Protein AF-A0A9D8J316-F1 (afdb_monomer)

Secondary structure (DSSP, 8-state):
---------------PPPPPPPPPP--HHHHHHH-HHHHHHHHTSHHHHHHHHTT--S-SSTHHHH---HHHHHTTS-SSSS--TTSS-HHHHHHHHHTT--SGGGTT-TT-HHHHTT--HHHHB-SS---SPTTTTSS--S---STTTS-TTT--BSS-HHHHHHHH-HHHHHHTTSSS--TTTTTSS-HHHHB-TT--SGGGBS-SS-HHHHHHTT-GGG-S--SS--HHHHH-GGGT--TT-

Sequence (245 aa):
MALIHGLLIAAAVVVGQAPQQAPATAGKDVCAGCHTEVAAQFDRSAHHAVVLNDGGTQHAACEACHGPGAKHAEAGGGMDGIRSFKNLSDSEAAQACLSCHRKGHAMEWAGSAHQMSGVTCTDCHTIHQSRRPAGMLQKAEGFAVSHATAPAERGSLAKPQTELCLSCHQQVRTKLMAQSHHPVREGHMTCASCHNVHGAGIRSVKSTERVNDLCLSCHAKYQGPFVFEHAPVEENCMTCHDPHG

Foldseek 3Di:
DDDDDDDPDDPPPPPPDDPDDDAAAPDLVLVCVPPVLLSVQLCPFPLLVVLVVPPNPRCSHPCLLWNGCPVCSVVVHDPPSTRDLVPDFQVVNQVSVCVPVCDDLLVALVVAPCVVVRHHPCLFFDSSDQPDDPPPPPDDDDPPAQPQRDDQNNYRTPDRQVVSVCVPPVVLVVLLPDPDAPCCVVPPDHPSLFASNSDDDDPRGPDPPASLVSVCVPVVVLVDDDPDDDVCSVHHPVVPDDNSD

Radius of gyration: 26.07 Å; Cα contacts (8 Å, |Δi|>4): 235; chains: 1; bounding box: 65×50×91 Å

Mean predicted aligned error: 11.36 Å

Structure (mmCIF, N/CA/C/O backbone):
data_AF-A0A9D8J316-F1
#
_entry.id   AF-A0A9D8J316-F1
#
loop_
_atom_site.group_PDB
_atom_site.id
_atom_site.type_symbol
_atom_site.label_atom_id
_atom_site.label_alt_id
_atom_site.label_comp_id
_atom_site.label_asym_id
_atom_site.label_entity_id
_atom_site.label_seq_id
_atom_site.pdbx_PDB_ins_code
_atom_site.Cartn_x
_atom_site.Cartn_y
_atom_site.Cartn_z
_atom_site.occupancy
_atom_site.B_iso_or_equiv
_atom_site.auth_seq_id
_atom_site.auth_comp_id
_atom_site.auth_asym_id
_atom_site.auth_atom_id
_atom_site.pdbx_PDB_model_num
ATOM 1 N N . MET A 1 1 ? 43.270 27.288 61.745 1.00 40.78 1 MET A N 1
ATOM 2 C CA . MET A 1 1 ? 42.707 25.987 62.174 1.00 40.78 1 MET A CA 1
ATOM 3 C C . MET A 1 1 ? 41.321 25.853 61.559 1.00 40.78 1 MET A C 1
ATOM 5 O O . MET A 1 1 ? 40.605 26.841 61.507 1.00 40.78 1 MET A O 1
ATOM 9 N N . ALA A 1 2 ? 41.054 24.702 60.944 1.00 41.03 2 ALA A N 1
ATOM 10 C CA . ALA A 1 2 ? 40.117 24.503 59.838 1.00 41.03 2 ALA A CA 1
ATOM 11 C C . ALA A 1 2 ? 38.623 24.626 60.201 1.00 41.03 2 ALA A C 1
ATOM 13 O O . ALA A 1 2 ? 38.172 24.056 61.190 1.00 41.03 2 ALA A O 1
ATOM 14 N N . LEU A 1 3 ? 37.859 25.310 59.341 1.00 40.81 3 LEU A N 1
ATOM 15 C CA . LEU A 1 3 ? 36.392 25.316 59.319 1.00 40.81 3 LEU A CA 1
ATOM 16 C C . LEU A 1 3 ? 35.913 24.236 58.339 1.00 40.81 3 LEU A C 1
ATOM 18 O O . LEU A 1 3 ? 35.932 24.428 57.123 1.00 40.81 3 LEU A O 1
ATOM 22 N N . ILE A 1 4 ? 35.521 23.082 58.876 1.00 45.69 4 ILE A N 1
ATOM 23 C CA . ILE A 1 4 ? 34.973 21.957 58.113 1.00 45.69 4 ILE A CA 1
ATOM 24 C C . ILE A 1 4 ? 33.508 22.279 57.789 1.00 45.69 4 ILE A C 1
ATOM 26 O O . ILE A 1 4 ? 32.663 22.307 58.681 1.00 45.69 4 ILE A O 1
ATOM 30 N N . HIS A 1 5 ? 33.212 22.551 56.517 1.00 45.81 5 HIS A N 1
ATOM 31 C CA . HIS A 1 5 ? 31.844 22.692 56.020 1.00 45.81 5 HIS A CA 1
ATOM 32 C C . HIS A 1 5 ? 31.206 21.301 55.913 1.00 45.81 5 HIS A C 1
ATOM 34 O O . HIS A 1 5 ? 31.616 20.484 55.090 1.00 45.81 5 HIS A O 1
ATOM 40 N N . GLY A 1 6 ? 30.219 21.027 56.769 1.00 42.31 6 GLY A N 1
ATOM 41 C CA . GLY A 1 6 ? 29.423 19.803 56.732 1.00 42.31 6 GLY A CA 1
ATOM 42 C C . GLY A 1 6 ? 28.500 19.788 55.516 1.00 42.31 6 GLY A C 1
ATOM 43 O O . GLY A 1 6 ? 27.552 20.566 55.436 1.00 42.31 6 GLY A O 1
ATOM 44 N N . LEU A 1 7 ? 28.783 18.896 54.569 1.00 46.25 7 LEU A N 1
ATOM 45 C CA . LEU A 1 7 ? 27.933 18.619 53.417 1.00 46.25 7 LEU A CA 1
ATOM 46 C C . LEU A 1 7 ? 26.760 17.733 53.877 1.00 46.25 7 LEU A C 1
ATOM 48 O O . LEU A 1 7 ? 26.931 16.541 54.126 1.00 46.25 7 LEU A O 1
ATOM 52 N N . LEU A 1 8 ? 25.569 18.317 54.025 1.00 44.72 8 LEU A N 1
ATOM 53 C CA . LEU A 1 8 ? 24.328 17.569 54.243 1.00 44.72 8 LEU A CA 1
ATOM 54 C C . LEU A 1 8 ? 23.949 16.854 52.939 1.00 44.72 8 LEU A C 1
ATOM 56 O O . LEU A 1 8 ? 23.451 17.470 51.999 1.00 44.72 8 LEU A O 1
ATOM 60 N N . ILE A 1 9 ? 24.195 15.545 52.882 1.00 53.16 9 ILE A N 1
ATOM 61 C CA . ILE A 1 9 ? 23.688 14.673 51.820 1.00 53.16 9 ILE A CA 1
ATOM 62 C C . ILE A 1 9 ? 22.200 14.437 52.101 1.00 53.16 9 ILE A C 1
ATOM 64 O O . ILE A 1 9 ? 21.839 13.660 52.984 1.00 53.16 9 ILE A O 1
ATOM 68 N N . ALA A 1 10 ? 21.329 15.127 51.366 1.00 50.94 10 ALA A N 1
ATOM 69 C CA . ALA A 1 10 ? 19.905 14.820 51.348 1.00 50.94 10 ALA A CA 1
ATOM 70 C C . ALA A 1 10 ? 19.700 13.485 50.615 1.00 50.94 10 ALA A C 1
ATOM 72 O O . ALA A 1 10 ? 19.898 13.390 49.404 1.00 50.94 10 ALA A O 1
ATOM 73 N N . ALA A 1 11 ? 19.326 12.441 51.354 1.00 51.47 11 ALA A N 1
ATOM 74 C CA . ALA A 1 11 ? 18.906 11.173 50.775 1.00 51.47 11 ALA A CA 1
ATOM 75 C C . ALA A 1 11 ? 17.582 11.382 50.021 1.00 51.47 11 ALA A C 1
ATOM 77 O O . ALA A 1 11 ? 16.521 11.518 50.630 1.00 51.47 11 ALA A O 1
ATOM 78 N N . ALA A 1 12 ? 17.645 11.441 48.691 1.00 55.69 12 ALA A N 1
ATOM 79 C CA . ALA A 1 12 ? 16.459 11.428 47.849 1.00 55.69 12 ALA A CA 1
ATOM 80 C C . ALA A 1 12 ? 15.803 10.043 47.947 1.00 55.69 12 ALA A C 1
ATOM 82 O O . ALA A 1 12 ? 16.329 9.050 47.445 1.00 55.69 12 ALA A O 1
ATOM 83 N N . VAL A 1 13 ? 14.654 9.977 48.619 1.00 51.69 13 VAL A N 1
ATOM 84 C CA . VAL A 1 13 ? 13.782 8.802 48.602 1.00 51.69 13 VAL A CA 1
ATOM 85 C C . VAL A 1 13 ? 13.248 8.659 47.179 1.00 51.69 13 VAL A C 1
ATOM 87 O O . VAL A 1 13 ? 12.420 9.451 46.731 1.00 51.69 13 VAL A O 1
ATOM 90 N N . VAL A 1 14 ? 13.738 7.655 46.455 1.00 55.53 14 VAL A N 1
ATOM 91 C CA . VAL A 1 14 ? 13.139 7.221 45.192 1.00 55.53 14 VAL A CA 1
ATOM 92 C C . VAL A 1 14 ? 11.794 6.590 45.542 1.00 55.53 14 VAL A C 1
ATOM 94 O O . VAL A 1 14 ? 11.726 5.439 45.968 1.00 55.53 14 VAL A O 1
ATOM 97 N N . VAL A 1 15 ? 10.717 7.366 45.418 1.00 57.88 15 VAL A N 1
ATOM 98 C CA . VAL A 1 15 ? 9.353 6.836 45.478 1.00 57.88 15 VAL A CA 1
ATOM 99 C C . VAL A 1 15 ? 9.181 5.944 44.251 1.00 57.88 15 VAL A C 1
ATOM 101 O O . VAL A 1 15 ? 9.036 6.435 43.133 1.00 57.88 15 VAL A O 1
ATOM 104 N N . GLY A 1 16 ? 9.264 4.628 44.453 1.00 50.12 16 GLY A N 1
ATOM 105 C CA . GLY A 1 16 ? 8.963 3.649 43.416 1.00 50.12 16 GLY A CA 1
ATOM 106 C C . GLY A 1 16 ? 7.534 3.860 42.926 1.00 50.12 16 GLY A C 1
ATOM 107 O O . GLY A 1 16 ? 6.589 3.788 43.710 1.00 50.12 16 GLY A O 1
ATOM 108 N N . GLN A 1 17 ? 7.377 4.164 41.639 1.00 46.78 17 GLN A N 1
ATOM 109 C CA . GLN A 1 17 ? 6.065 4.236 41.007 1.00 46.78 17 GLN A CA 1
ATOM 110 C C . GLN A 1 17 ? 5.392 2.865 41.137 1.00 46.78 17 GLN A C 1
ATOM 112 O O . GLN A 1 17 ? 5.973 1.845 40.764 1.00 46.78 17 GLN A O 1
ATOM 117 N N . ALA A 1 18 ? 4.180 2.843 41.697 1.00 45.69 18 ALA A N 1
ATOM 118 C CA . ALA A 1 18 ? 3.367 1.637 41.754 1.00 45.69 18 ALA A CA 1
ATOM 119 C C . ALA A 1 18 ? 3.189 1.064 40.333 1.00 45.69 18 ALA A C 1
ATOM 121 O O . ALA A 1 18 ? 3.052 1.846 39.385 1.00 45.69 18 ALA A O 1
ATOM 122 N N . PRO A 1 19 ? 3.187 -0.270 40.162 1.00 43.16 19 PRO A N 1
ATOM 123 C CA . PRO A 1 19 ? 3.009 -0.882 38.853 1.00 43.16 19 PRO A CA 1
ATOM 124 C C . PRO A 1 19 ? 1.676 -0.415 38.260 1.00 43.16 19 PRO A C 1
ATOM 126 O O . PRO A 1 19 ? 0.612 -0.665 38.826 1.00 43.16 19 PRO A O 1
ATOM 129 N N . GLN A 1 20 ? 1.735 0.304 37.137 1.00 53.72 20 GLN A N 1
ATOM 130 C CA . GLN A 1 20 ? 0.539 0.699 36.401 1.00 53.72 20 GLN A CA 1
ATOM 131 C C . GLN A 1 20 ? -0.179 -0.574 35.942 1.00 53.72 20 GLN A C 1
ATOM 133 O O . GLN A 1 20 ? 0.389 -1.383 35.208 1.00 53.72 20 GLN A O 1
ATOM 138 N N . GLN A 1 21 ? -1.416 -0.768 36.405 1.00 55.59 21 GLN A N 1
ATOM 139 C CA . GLN A 1 21 ? -2.280 -1.847 35.932 1.00 55.59 21 GLN A CA 1
ATOM 140 C C . GLN A 1 21 ? -2.427 -1.737 34.413 1.00 55.59 21 GLN A C 1
ATOM 142 O O . GLN A 1 21 ? -2.656 -0.646 33.885 1.00 55.59 21 GLN A O 1
ATOM 147 N N . ALA A 1 22 ? -2.275 -2.866 33.715 1.00 61.00 22 ALA A N 1
ATOM 148 C CA . ALA A 1 22 ? -2.501 -2.916 32.279 1.00 61.00 22 ALA A CA 1
ATOM 149 C C . ALA A 1 22 ? -3.921 -2.402 31.970 1.00 61.00 22 ALA A C 1
ATOM 151 O O . ALA A 1 22 ? -4.855 -2.714 32.716 1.00 61.00 22 ALA A O 1
ATOM 152 N N . PRO A 1 23 ? -4.097 -1.588 30.917 1.00 67.12 23 PRO A N 1
ATOM 153 C CA . PRO A 1 23 ? -5.398 -1.015 30.609 1.00 67.12 23 PRO A CA 1
ATOM 154 C C . PRO A 1 23 ? -6.429 -2.117 30.317 1.00 67.12 23 PRO A C 1
ATOM 156 O O . PRO A 1 23 ? -6.125 -3.089 29.628 1.00 67.12 23 PRO A O 1
ATOM 159 N N . ALA A 1 24 ? -7.639 -1.960 30.866 1.00 80.19 24 ALA A N 1
ATOM 160 C CA . ALA A 1 24 ? -8.701 -2.962 30.795 1.00 80.19 24 ALA A CA 1
ATOM 161 C C . ALA A 1 24 ? -9.223 -3.154 29.362 1.00 80.19 24 ALA A C 1
ATOM 163 O O . ALA A 1 24 ? -9.493 -2.184 28.651 1.00 80.19 24 ALA A O 1
ATOM 164 N N . THR A 1 25 ? -9.390 -4.411 28.963 1.00 83.62 25 THR A N 1
ATOM 165 C CA . THR A 1 25 ? -9.879 -4.824 27.645 1.00 83.62 25 THR A CA 1
ATOM 166 C C . THR A 1 25 ? -11.349 -5.245 27.714 1.00 83.62 25 THR A C 1
ATOM 168 O O . THR A 1 25 ? -11.814 -5.738 28.740 1.00 83.62 25 THR A O 1
ATOM 171 N N . ALA A 1 26 ? -12.097 -5.026 26.633 1.00 85.50 26 ALA A N 1
ATOM 172 C CA . ALA A 1 26 ? -13.499 -5.423 26.500 1.00 85.50 26 ALA A CA 1
ATOM 173 C C . ALA A 1 26 ? -13.653 -6.863 25.982 1.00 85.50 26 ALA A C 1
ATOM 175 O O . ALA A 1 26 ? -14.618 -7.543 26.322 1.00 85.50 26 ALA A O 1
ATOM 176 N N . GLY A 1 27 ? -12.707 -7.341 25.166 1.00 82.88 27 GLY A N 1
ATOM 177 C CA . GLY A 1 27 ? -12.784 -8.648 24.520 1.00 82.88 27 GLY A CA 1
ATOM 178 C C . GLY A 1 27 ? -13.696 -8.680 23.286 1.00 82.88 27 GLY A C 1
ATOM 179 O O . GLY A 1 27 ? -14.607 -7.869 23.111 1.00 82.88 27 GLY A O 1
ATOM 180 N N . LYS A 1 28 ? -13.448 -9.653 22.396 1.00 82.19 28 LYS A N 1
ATOM 181 C CA . LYS A 1 28 ? -14.082 -9.704 21.064 1.00 82.19 28 LYS A CA 1
ATOM 182 C C . LYS A 1 28 ? -15.605 -9.824 21.114 1.00 82.19 28 LYS A C 1
ATOM 184 O O . LYS A 1 28 ? -16.276 -9.252 20.262 1.00 82.19 28 LYS A O 1
ATOM 189 N N . ASP A 1 29 ? -16.139 -10.585 22.069 1.00 85.00 29 ASP A N 1
ATOM 190 C CA . ASP A 1 29 ? -17.564 -10.927 22.097 1.00 85.00 29 ASP A CA 1
ATOM 191 C C . ASP A 1 29 ? -18.409 -9.705 22.476 1.00 85.00 29 ASP A C 1
ATOM 193 O O . ASP A 1 29 ? -19.490 -9.502 21.924 1.00 85.00 29 ASP A O 1
ATOM 197 N N . VAL A 1 30 ? -17.868 -8.824 23.327 1.00 88.50 30 VAL A N 1
ATOM 198 C CA . VAL A 1 30 ? -18.466 -7.517 23.632 1.00 88.50 30 VAL A CA 1
ATOM 199 C C . VAL A 1 30 ? -18.501 -6.648 22.376 1.00 88.50 30 VAL A C 1
ATOM 201 O O . VAL A 1 30 ? -19.544 -6.088 22.041 1.00 88.50 30 VAL A O 1
ATOM 204 N N . CYS A 1 31 ? -17.394 -6.585 21.628 1.00 88.06 31 CYS A N 1
ATOM 205 C CA . CYS A 1 31 ? -17.347 -5.850 20.365 1.00 88.06 31 CYS A CA 1
ATOM 206 C C . CYS A 1 31 ? -18.349 -6.414 19.344 1.00 88.06 31 CYS A C 1
ATOM 208 O O . CYS A 1 31 ? -19.073 -5.649 18.712 1.00 88.06 31 CYS A O 1
ATOM 210 N N . ALA A 1 32 ? -18.423 -7.741 19.199 1.00 88.62 32 ALA A N 1
ATOM 211 C CA . ALA A 1 32 ? -19.321 -8.417 18.265 1.00 88.62 32 ALA A CA 1
ATOM 212 C C . ALA A 1 32 ? -20.806 -8.231 18.617 1.00 88.62 32 ALA A C 1
ATOM 214 O O . ALA A 1 32 ? -21.635 -8.228 17.710 1.00 88.62 32 ALA A O 1
ATOM 215 N N . GLY A 1 33 ? -21.139 -8.016 19.895 1.00 89.81 33 GLY A N 1
ATOM 216 C CA . GLY A 1 33 ? -22.501 -7.707 20.339 1.00 89.81 33 GLY A CA 1
ATOM 217 C C . GLY A 1 33 ? -23.070 -6.415 19.739 1.00 89.81 33 GLY A C 1
ATOM 218 O O . GLY A 1 33 ? -24.267 -6.348 19.471 1.00 89.81 33 GLY A O 1
ATOM 219 N N . CYS A 1 34 ? -22.216 -5.421 19.464 1.00 91.75 34 CYS A N 1
ATOM 220 C CA . CYS A 1 34 ? -22.615 -4.144 18.853 1.00 91.75 34 CYS A CA 1
ATOM 221 C C . CYS A 1 34 ? -22.173 -4.011 17.383 1.00 91.75 34 CYS A C 1
ATOM 223 O O . CYS A 1 34 ? -22.866 -3.392 16.579 1.00 91.75 34 CYS A O 1
ATOM 225 N N . HIS A 1 35 ? -21.037 -4.605 17.006 1.00 91.25 35 HIS A N 1
ATOM 226 C CA . HIS A 1 35 ? -20.425 -4.515 15.676 1.00 91.25 35 HIS A CA 1
ATOM 227 C C . HIS A 1 35 ? -20.459 -5.859 14.934 1.00 91.25 35 HIS A C 1
ATOM 229 O O . HIS A 1 35 ? -19.432 -6.367 14.480 1.00 91.25 35 HIS A O 1
ATOM 235 N N . THR A 1 36 ? -21.653 -6.431 14.793 1.00 88.50 36 THR A N 1
ATOM 236 C CA . THR A 1 36 ? -21.877 -7.782 14.245 1.00 88.50 36 THR A CA 1
ATOM 237 C C . THR A 1 36 ? -21.296 -7.974 12.841 1.00 88.50 36 THR A C 1
ATOM 239 O O . THR A 1 36 ? -20.590 -8.949 12.584 1.00 88.50 36 THR A O 1
ATOM 242 N N . GLU A 1 37 ? -21.538 -7.031 11.928 1.00 84.50 37 GLU A N 1
ATOM 243 C CA . GLU A 1 37 ? -21.045 -7.125 10.550 1.00 84.50 37 GLU A CA 1
ATOM 244 C C . GLU A 1 37 ? -19.518 -6.993 10.470 1.00 84.50 37 GLU A C 1
ATOM 246 O O . GLU A 1 37 ? -18.855 -7.771 9.781 1.00 84.50 37 GLU A O 1
ATOM 251 N N . VAL A 1 38 ? -18.949 -6.045 11.216 1.00 85.94 38 VAL A N 1
ATOM 252 C CA . VAL A 1 38 ? -17.500 -5.808 11.259 1.00 85.94 38 VAL A CA 1
ATOM 253 C C . VAL A 1 38 ? -16.774 -7.012 11.856 1.00 85.94 38 VAL A C 1
ATOM 255 O O . VAL A 1 38 ? -15.753 -7.434 11.313 1.00 85.94 38 VAL A O 1
ATOM 258 N N . ALA A 1 39 ? -17.316 -7.598 12.927 1.00 85.00 39 ALA A N 1
ATOM 259 C CA . ALA A 1 39 ? -16.789 -8.817 13.529 1.00 85.00 39 ALA A CA 1
ATOM 260 C C . ALA A 1 39 ? -16.793 -9.971 12.515 1.00 85.00 39 ALA A C 1
ATOM 262 O O . ALA A 1 39 ? -15.754 -10.585 12.277 1.00 85.00 39 ALA A O 1
ATOM 263 N N . ALA A 1 40 ? -17.912 -10.181 11.812 1.00 80.38 40 ALA A N 1
ATOM 264 C CA . ALA A 1 40 ? -18.004 -11.219 10.790 1.00 80.38 40 ALA A CA 1
ATOM 265 C C . ALA A 1 40 ? -16.991 -11.012 9.650 1.00 80.38 40 ALA A C 1
ATOM 267 O O . ALA A 1 40 ? -16.403 -11.975 9.154 1.00 80.38 40 ALA A O 1
ATOM 268 N N . GLN A 1 41 ? -16.785 -9.772 9.199 1.00 78.88 41 GLN A N 1
ATOM 269 C CA . GLN A 1 41 ? -15.783 -9.450 8.179 1.00 78.88 41 GLN A CA 1
ATOM 270 C C . GLN A 1 41 ? -14.357 -9.702 8.680 1.00 78.88 41 GLN A C 1
ATOM 272 O O . GLN A 1 41 ? -13.557 -10.298 7.955 1.00 78.88 41 GLN A O 1
ATOM 277 N N . PHE A 1 42 ? -14.049 -9.288 9.911 1.00 79.94 42 PHE A N 1
ATOM 278 C CA . PHE A 1 42 ? -12.738 -9.487 10.520 1.00 79.94 42 PHE A CA 1
ATOM 279 C C . PHE A 1 42 ? -12.403 -10.969 10.678 1.00 79.94 42 PHE A C 1
ATOM 281 O O . PHE A 1 42 ? -11.286 -11.356 10.343 1.00 79.94 42 PHE A O 1
ATOM 288 N N . ASP A 1 43 ? -13.366 -11.804 11.072 1.00 78.12 43 ASP A N 1
ATOM 289 C CA . ASP A 1 43 ? -13.185 -13.254 11.227 1.00 78.12 43 ASP A CA 1
ATOM 290 C C . ASP A 1 43 ? -12.742 -13.958 9.931 1.00 78.12 43 ASP A C 1
ATOM 292 O O . ASP A 1 43 ? -12.146 -15.033 9.958 1.00 78.12 43 ASP A O 1
ATOM 296 N N . ARG A 1 44 ? -12.974 -13.337 8.767 1.00 75.00 44 ARG A N 1
ATOM 297 C CA . ARG A 1 44 ? -12.520 -13.838 7.456 1.00 75.00 44 ARG A CA 1
ATOM 298 C C . ARG A 1 44 ? -11.163 -13.283 7.020 1.00 75.00 44 ARG A C 1
ATOM 300 O O . ARG A 1 44 ? -10.699 -13.602 5.924 1.00 75.00 44 ARG A O 1
ATOM 307 N N . SER A 1 45 ? -10.546 -12.422 7.822 1.00 74.56 45 SER A N 1
ATOM 308 C CA . SER A 1 45 ? -9.323 -11.714 7.460 1.00 74.56 45 SER A CA 1
ATOM 309 C C . SER A 1 45 ? -8.058 -12.505 7.802 1.00 74.56 45 SER A C 1
ATOM 311 O O . SER A 1 45 ? -8.006 -13.301 8.739 1.00 74.56 45 SER A O 1
ATOM 313 N N . ALA A 1 46 ? -6.987 -12.205 7.068 1.00 74.31 46 ALA A N 1
ATOM 314 C CA . ALA A 1 46 ? -5.630 -12.640 7.389 1.00 74.31 46 ALA A CA 1
ATOM 315 C C . ALA A 1 46 ? -5.213 -12.264 8.826 1.00 74.31 46 ALA A C 1
ATOM 317 O O . ALA A 1 46 ? -4.525 -13.036 9.488 1.00 74.31 46 ALA A O 1
ATOM 318 N N . HIS A 1 47 ? -5.663 -11.104 9.317 1.00 79.38 47 HIS A N 1
ATOM 319 C CA . HIS A 1 47 ? -5.347 -10.630 10.662 1.00 79.38 47 HIS A CA 1
ATOM 320 C C . HIS A 1 47 ? -6.008 -11.496 11.736 1.00 79.38 47 HIS A C 1
ATOM 322 O O . HIS A 1 47 ? -5.335 -11.856 12.692 1.00 79.38 47 HIS A O 1
ATOM 328 N N . HIS A 1 48 ? -7.262 -11.923 11.553 1.00 76.31 48 HIS A N 1
ATOM 329 C CA . HIS A 1 48 ? -7.910 -12.859 12.480 1.00 76.31 48 HIS A CA 1
ATOM 330 C C . HIS A 1 48 ? -7.125 -14.172 12.604 1.00 76.31 48 HIS A C 1
ATOM 332 O O . HIS A 1 48 ? -6.837 -14.624 13.709 1.00 76.31 48 HIS A O 1
ATOM 338 N N . ALA A 1 49 ? -6.699 -14.747 11.477 1.00 71.00 49 ALA A N 1
ATOM 339 C CA . ALA A 1 49 ? -5.930 -15.988 11.480 1.00 71.00 49 ALA A CA 1
ATOM 340 C C . ALA A 1 49 ? -4.548 -15.851 12.150 1.00 71.00 49 ALA A C 1
ATOM 342 O O . ALA A 1 49 ? -4.112 -16.774 12.831 1.00 71.00 49 ALA A O 1
ATOM 343 N N . VAL A 1 50 ? -3.849 -14.721 11.989 1.00 66.88 50 VAL A N 1
ATOM 344 C CA . VAL A 1 50 ? -2.555 -14.485 12.664 1.00 66.88 50 VAL A CA 1
ATOM 345 C C . VAL A 1 50 ? -2.750 -14.285 14.165 1.00 66.88 50 VAL A C 1
ATOM 347 O O . VAL A 1 50 ? -2.038 -14.880 14.968 1.00 66.88 50 VAL A O 1
ATOM 350 N N . VAL A 1 51 ? -3.758 -13.504 14.544 1.00 64.31 51 VAL A N 1
ATOM 351 C CA . VAL A 1 51 ? -4.053 -13.162 15.937 1.00 64.31 51 VAL A CA 1
ATOM 352 C C . VAL A 1 51 ? -4.477 -14.390 16.764 1.00 64.31 51 VAL A C 1
ATOM 354 O O . VAL A 1 51 ? -4.168 -14.465 17.952 1.00 64.31 51 VAL A O 1
ATOM 357 N N . LEU A 1 52 ? -5.109 -15.395 16.146 1.00 60.59 52 LEU A N 1
ATOM 358 C CA . LEU A 1 52 ? -5.427 -16.668 16.808 1.00 60.59 52 LEU A CA 1
ATOM 359 C C . LEU A 1 52 ? -4.226 -17.620 16.954 1.00 60.59 52 LEU A C 1
ATOM 361 O O . LEU A 1 52 ? -4.229 -18.458 17.853 1.00 60.59 52 LEU A O 1
ATOM 365 N N . ASN A 1 53 ? -3.204 -17.500 16.100 1.00 57.16 53 ASN A N 1
ATOM 366 C CA . ASN A 1 53 ? -2.045 -18.401 16.095 1.00 57.16 53 ASN A CA 1
ATOM 367 C C . ASN A 1 53 ? -0.903 -17.962 17.036 1.00 57.16 53 ASN A C 1
ATOM 369 O O . ASN A 1 53 ? -0.023 -18.770 17.314 1.00 57.16 53 ASN A O 1
ATOM 373 N N . ASP A 1 54 ? -0.924 -16.733 17.566 1.00 55.66 54 ASP A N 1
ATOM 374 C CA . ASP A 1 54 ? 0.107 -16.199 18.483 1.00 55.66 54 ASP A CA 1
ATOM 375 C C . ASP A 1 54 ? -0.232 -16.395 19.981 1.00 55.66 54 ASP A C 1
ATOM 377 O O . ASP A 1 54 ? 0.188 -15.641 20.855 1.00 55.66 54 ASP A O 1
ATOM 381 N N . GLY A 1 55 ? -1.052 -17.399 20.313 1.00 53.62 55 GLY A N 1
ATOM 382 C CA . GLY A 1 55 ? -1.336 -17.760 21.710 1.00 53.62 55 GLY A CA 1
ATOM 383 C C . GLY A 1 55 ? -2.317 -16.843 22.455 1.00 53.62 55 GLY A C 1
ATOM 384 O O . GLY A 1 55 ? -2.428 -16.938 23.674 1.00 53.62 55 GLY A O 1
ATOM 385 N N . GLY A 1 56 ? -3.062 -15.983 21.754 1.00 52.38 56 GLY A N 1
ATOM 386 C CA . GLY A 1 56 ? -4.322 -15.432 22.263 1.00 52.38 56 GLY A CA 1
ATOM 387 C C . GLY A 1 56 ? -4.244 -14.531 23.508 1.00 52.38 56 GLY A C 1
ATOM 388 O O . GLY A 1 56 ? -5.237 -14.402 24.222 1.00 52.38 56 GLY A O 1
ATOM 389 N N . THR A 1 57 ? -3.108 -13.898 23.813 1.00 46.56 57 THR A N 1
ATOM 390 C CA . THR A 1 57 ? -2.986 -13.082 25.037 1.00 46.56 57 THR A CA 1
ATOM 391 C C . THR A 1 57 ? -3.554 -11.675 24.851 1.00 46.56 57 THR A C 1
ATOM 393 O O . THR A 1 57 ? -2.930 -10.878 24.167 1.00 46.56 57 THR A O 1
ATOM 396 N N . GLN A 1 58 ? -4.706 -11.372 25.481 1.00 44.62 58 GLN A N 1
ATOM 397 C CA . GLN A 1 58 ? -5.379 -10.065 25.753 1.00 44.62 58 GLN A CA 1
ATOM 398 C C . GLN A 1 58 ? -5.462 -8.966 24.654 1.00 44.62 58 GLN A C 1
ATOM 400 O O . GLN A 1 58 ? -6.241 -8.032 24.78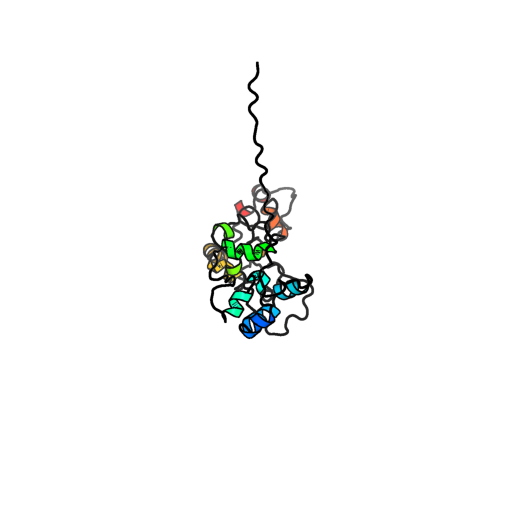1 1.00 44.62 58 GLN A O 1
ATOM 405 N N . HIS A 1 59 ? -4.735 -9.098 23.553 1.00 50.94 59 HIS A N 1
ATOM 406 C CA . HIS A 1 59 ? -4.722 -8.322 22.318 1.00 50.94 59 HIS A CA 1
ATOM 407 C C . HIS A 1 59 ? -5.280 -9.180 21.170 1.00 50.94 59 HIS A C 1
ATOM 409 O O . HIS A 1 59 ? -5.154 -8.840 20.002 1.00 50.94 59 HIS A O 1
ATOM 415 N N . ALA A 1 60 ? -5.888 -10.326 21.485 1.00 56.75 60 ALA A N 1
ATOM 416 C CA . ALA A 1 60 ? -6.216 -11.382 20.534 1.00 56.75 60 ALA A CA 1
ATOM 417 C C . ALA A 1 60 ? -7.467 -11.108 19.667 1.00 56.75 60 ALA A C 1
ATOM 419 O O . ALA A 1 60 ? -8.123 -12.035 19.193 1.00 56.75 60 ALA A O 1
ATOM 420 N N . ALA A 1 61 ? -7.830 -9.840 19.463 1.00 77.25 61 ALA A N 1
ATOM 421 C CA . ALA A 1 61 ? -9.051 -9.444 18.768 1.00 77.25 61 ALA A CA 1
ATOM 422 C C . ALA A 1 61 ? -8.969 -7.999 18.239 1.00 77.25 61 ALA A C 1
ATOM 424 O O . ALA A 1 61 ? -7.887 -7.474 17.982 1.00 77.25 61 ALA A O 1
ATOM 425 N N . CYS A 1 62 ? -10.123 -7.342 18.098 1.00 84.75 62 CYS A N 1
ATOM 426 C CA . CYS A 1 62 ? -10.287 -5.954 17.661 1.00 84.75 62 CYS A CA 1
ATOM 427 C C . CYS A 1 62 ? -9.313 -4.981 18.359 1.00 84.75 62 CYS A C 1
ATOM 429 O O . CYS A 1 62 ? -8.792 -4.057 17.738 1.00 84.75 62 CYS A O 1
ATOM 431 N N . GLU A 1 63 ? -9.017 -5.218 19.636 1.00 87.00 63 GLU A N 1
ATOM 432 C CA . GLU A 1 63 ? -8.227 -4.337 20.502 1.00 87.00 63 GLU A CA 1
ATOM 433 C C . GLU A 1 63 ? -6.720 -4.316 20.183 1.00 87.00 63 GLU A C 1
ATOM 435 O O . GLU A 1 63 ? -6.035 -3.381 20.593 1.00 87.00 63 GLU A O 1
ATOM 440 N N . ALA A 1 64 ? -6.196 -5.251 19.376 1.00 82.69 64 ALA A N 1
ATOM 441 C CA . ALA A 1 64 ? -4.832 -5.135 18.835 1.00 82.69 64 ALA A CA 1
ATOM 442 C C . ALA A 1 64 ? -4.668 -3.863 17.992 1.00 82.69 64 ALA A C 1
ATOM 444 O O . ALA A 1 64 ? -3.682 -3.132 18.102 1.00 82.69 64 ALA A O 1
ATOM 445 N N . CYS A 1 65 ? -5.664 -3.587 17.151 1.00 86.44 65 CYS A N 1
ATOM 446 C CA . CYS A 1 65 ? -5.660 -2.425 16.276 1.00 86.44 65 CYS A CA 1
ATOM 447 C C . CYS A 1 65 ? -6.385 -1.248 16.917 1.00 86.44 65 CYS A C 1
ATOM 449 O O . CYS A 1 65 ? -5.943 -0.121 16.736 1.00 86.44 65 CYS A O 1
ATOM 451 N N . HIS A 1 66 ? -7.448 -1.493 17.682 1.00 89.69 66 HIS A N 1
ATOM 452 C CA . HIS A 1 66 ? -8.296 -0.449 18.254 1.00 89.69 66 HIS A CA 1
ATOM 453 C C . HIS A 1 66 ? -7.900 -0.017 19.678 1.00 89.69 66 HIS A C 1
ATOM 455 O O . HIS A 1 66 ? -8.441 0.956 20.197 1.00 89.69 66 HIS A O 1
ATOM 461 N N . GLY A 1 67 ? -6.919 -0.672 20.301 1.00 88.19 67 GLY A N 1
ATOM 462 C CA . GLY A 1 67 ? -6.564 -0.425 21.697 1.00 88.19 67 GLY A CA 1
ATOM 463 C C . GLY A 1 67 ? -7.620 -0.948 22.686 1.00 88.19 67 GLY A C 1
ATOM 464 O O . GLY A 1 67 ? -8.625 -1.520 22.266 1.00 88.19 67 GLY A O 1
ATOM 465 N N . PRO A 1 68 ? -7.387 -0.770 23.997 1.00 88.62 68 PRO A N 1
ATOM 466 C CA . PRO A 1 68 ? -8.274 -1.248 25.059 1.00 88.62 68 PRO A CA 1
ATOM 467 C C . PRO A 1 68 ? -9.635 -0.545 24.995 1.00 88.62 68 PRO A C 1
ATOM 469 O O . PRO A 1 68 ? -9.728 0.662 25.215 1.00 88.62 68 PRO A O 1
ATOM 472 N N . GLY A 1 69 ? -10.685 -1.304 24.692 1.00 89.94 69 GLY A N 1
ATOM 473 C CA . GLY A 1 69 ? -12.031 -0.807 24.419 1.00 89.94 69 GLY A CA 1
ATOM 474 C C . GLY A 1 69 ? -12.986 -0.839 25.612 1.00 89.94 69 GLY A C 1
ATOM 475 O O . GLY A 1 69 ? -14.157 -0.519 25.426 1.00 89.94 69 GLY A O 1
ATOM 476 N N . ALA A 1 70 ? -12.540 -1.208 26.822 1.00 89.94 70 ALA A N 1
ATOM 477 C CA . ALA A 1 70 ? -13.428 -1.338 27.988 1.00 89.94 70 ALA A CA 1
ATOM 478 C C . ALA A 1 70 ? -14.222 -0.053 28.265 1.00 89.94 70 ALA A C 1
ATOM 480 O O . ALA A 1 70 ? -15.441 -0.096 28.373 1.00 89.94 70 ALA A O 1
ATOM 481 N N . LYS A 1 71 ? -13.558 1.110 28.256 1.00 90.44 71 LYS A N 1
ATOM 482 C CA . LYS A 1 71 ? -14.223 2.408 28.467 1.00 90.44 71 LYS A CA 1
ATOM 483 C C . LYS A 1 71 ? -15.238 2.741 27.376 1.00 90.44 71 LYS A C 1
ATOM 485 O O . LYS A 1 71 ? -16.291 3.296 27.667 1.00 90.44 71 LYS A O 1
ATOM 490 N N . HIS A 1 72 ? -14.920 2.408 26.127 1.00 92.44 72 HIS A N 1
ATOM 491 C CA . HIS A 1 72 ? -15.839 2.577 25.006 1.00 92.44 72 HIS A CA 1
ATOM 492 C C . HIS A 1 72 ? -17.078 1.681 25.159 1.00 92.44 72 HIS A C 1
ATOM 494 O O . HIS A 1 72 ? -18.202 2.139 24.960 1.00 92.44 72 HIS A O 1
ATOM 500 N N . ALA A 1 73 ? -16.884 0.423 25.564 1.00 90.44 73 ALA A N 1
ATOM 501 C CA . ALA A 1 73 ? -17.974 -0.515 25.809 1.00 90.44 73 ALA A CA 1
ATOM 502 C C . ALA A 1 73 ? -18.849 -0.094 27.006 1.00 90.44 73 ALA A C 1
ATOM 504 O O . ALA A 1 73 ? -20.072 -0.095 26.895 1.00 90.44 73 ALA A O 1
ATOM 505 N N . GLU A 1 74 ? -18.240 0.325 28.120 1.00 90.88 74 GLU A N 1
ATOM 506 C CA . GLU A 1 74 ? -18.928 0.815 29.326 1.00 90.88 74 GLU A CA 1
ATOM 507 C C . GLU A 1 74 ? -19.751 2.082 29.060 1.00 90.88 74 GLU A C 1
ATOM 509 O O . GLU A 1 74 ? -20.839 2.242 29.611 1.00 90.88 74 GLU A O 1
ATOM 514 N N . ALA A 1 75 ? -19.262 2.964 28.185 1.00 91.56 75 ALA A N 1
ATOM 515 C CA . ALA A 1 75 ? -19.979 4.165 27.764 1.00 91.56 75 ALA A CA 1
ATOM 516 C C . ALA A 1 75 ? -21.162 3.877 26.817 1.00 91.56 75 ALA A C 1
ATOM 518 O O . ALA A 1 75 ? -21.897 4.798 26.463 1.00 91.56 75 ALA A O 1
ATOM 519 N N . GLY A 1 76 ? -21.359 2.622 26.394 1.00 88.69 76 GLY A N 1
ATOM 520 C CA . GLY A 1 76 ? -22.391 2.246 25.426 1.00 88.69 76 GLY A CA 1
ATOM 521 C C . GLY A 1 76 ? -22.060 2.647 23.984 1.00 88.69 76 GLY A C 1
ATOM 522 O O . GLY A 1 76 ? -22.961 2.731 23.150 1.00 88.69 76 GLY A O 1
ATOM 523 N N . GLY A 1 77 ? -20.783 2.895 23.678 1.00 84.81 77 GLY A N 1
ATOM 524 C CA . GLY A 1 77 ? -20.300 3.299 22.359 1.00 84.81 77 GLY A CA 1
ATOM 525 C C . GLY A 1 77 ? -19.805 4.748 22.298 1.00 84.81 77 GLY A C 1
ATOM 526 O O . GLY A 1 77 ? -19.428 5.347 23.301 1.00 84.81 77 GLY A O 1
ATOM 527 N N . GLY A 1 78 ? -19.777 5.313 21.087 1.00 84.06 78 GLY A N 1
ATOM 528 C CA . GLY A 1 78 ? -19.234 6.651 20.812 1.00 84.06 78 GLY A CA 1
ATOM 529 C C . GLY A 1 78 ? -17.836 6.627 20.184 1.00 84.06 78 GLY A C 1
ATOM 530 O O . GLY A 1 78 ? -17.289 5.566 19.892 1.00 84.06 78 GLY A O 1
ATOM 531 N N . MET A 1 79 ? -17.274 7.810 19.917 1.00 76.94 79 MET A N 1
ATOM 532 C CA . MET A 1 79 ? -15.952 7.945 19.278 1.00 76.94 79 MET A CA 1
ATOM 533 C C . MET A 1 79 ? -14.787 7.945 20.276 1.00 76.94 79 MET A C 1
ATOM 535 O O . MET A 1 79 ? -13.637 7.814 19.860 1.00 76.94 79 MET A O 1
ATOM 539 N N . ASP A 1 80 ? -15.087 8.085 21.566 1.00 82.56 80 ASP A N 1
ATOM 540 C CA . ASP A 1 80 ? -14.102 8.194 22.636 1.00 82.56 80 ASP A CA 1
ATOM 541 C C . ASP A 1 80 ? -13.813 6.836 23.284 1.00 82.56 80 ASP A C 1
ATOM 543 O O . ASP A 1 80 ? -14.600 5.891 23.205 1.00 82.56 80 ASP A O 1
ATOM 547 N N . GLY A 1 81 ? -12.659 6.733 23.947 1.00 85.69 81 GLY A N 1
ATOM 548 C CA . GLY A 1 81 ? -12.278 5.529 24.692 1.00 85.69 81 GLY A CA 1
ATOM 549 C C . GLY A 1 81 ? -11.861 4.337 23.826 1.00 85.69 81 GLY A C 1
ATOM 550 O O . GLY A 1 81 ? -11.676 3.252 24.368 1.00 85.69 81 GLY A O 1
ATOM 551 N N . ILE A 1 82 ? -11.699 4.530 22.511 1.00 88.88 82 ILE A N 1
ATOM 552 C CA . ILE A 1 82 ? -11.197 3.530 21.564 1.00 88.88 82 ILE A CA 1
ATOM 553 C C . ILE A 1 82 ? -10.431 4.207 20.420 1.00 88.88 82 ILE A C 1
ATOM 555 O O . ILE A 1 82 ? -10.721 5.341 20.038 1.00 88.88 82 ILE A O 1
ATOM 559 N N . ARG A 1 83 ? -9.438 3.527 19.840 1.00 90.38 83 ARG A N 1
ATOM 560 C CA . ARG A 1 83 ? -8.715 4.030 18.668 1.00 90.38 83 ARG A CA 1
ATOM 561 C C . ARG A 1 83 ? -9.600 3.901 17.430 1.00 90.38 83 ARG A C 1
ATOM 563 O O . ARG A 1 83 ? -9.836 2.803 16.929 1.00 90.38 83 ARG A O 1
ATOM 570 N N . SER A 1 84 ? -10.042 5.035 16.901 1.00 89.06 84 SER A N 1
ATOM 571 C CA . SER A 1 84 ? -10.739 5.123 15.618 1.00 89.06 84 SER A CA 1
ATOM 572 C C . SER A 1 84 ? -9.780 5.601 14.534 1.00 89.06 84 SER A C 1
ATOM 574 O O . SER A 1 84 ? -9.325 6.739 14.579 1.00 89.06 84 SER A O 1
ATOM 576 N N . PHE A 1 85 ? -9.521 4.771 13.520 1.00 87.62 85 PHE A N 1
ATOM 577 C CA . PHE A 1 85 ? -8.657 5.133 12.384 1.00 87.62 85 PHE A CA 1
ATOM 578 C C . PHE A 1 85 ? -9.176 6.330 11.576 1.00 87.62 85 PHE A C 1
ATOM 580 O O . PHE A 1 85 ? -8.405 6.956 10.864 1.00 87.62 85 PHE A O 1
ATOM 587 N N . LYS A 1 86 ? -10.460 6.686 11.717 1.00 84.31 86 LYS A N 1
ATOM 588 C CA . LYS A 1 86 ? -11.036 7.890 11.105 1.00 84.31 86 LYS A CA 1
ATOM 589 C C . LYS A 1 86 ? -10.572 9.188 11.780 1.00 84.31 86 LYS A C 1
ATOM 591 O O . LYS A 1 86 ? -10.586 10.234 11.144 1.00 84.31 86 LYS A O 1
ATOM 596 N N . ASN A 1 87 ? -10.203 9.121 13.059 1.00 84.50 87 ASN A N 1
ATOM 597 C CA . ASN A 1 87 ? -9.870 10.287 13.883 1.00 84.50 87 ASN A CA 1
ATOM 598 C C . ASN A 1 87 ? -8.368 10.373 14.197 1.00 84.50 87 ASN A C 1
ATOM 600 O O . ASN A 1 87 ? -7.962 11.199 15.008 1.00 84.50 87 ASN A O 1
ATOM 604 N N . LEU A 1 88 ? -7.560 9.500 13.595 1.00 87.06 88 LEU A N 1
ATOM 605 C CA . LEU A 1 88 ? -6.110 9.515 13.734 1.00 87.06 88 LEU A CA 1
ATOM 606 C C . LEU A 1 88 ? -5.469 10.319 12.610 1.00 87.06 88 LEU A C 1
ATOM 608 O O . LEU A 1 88 ? -5.980 10.343 11.493 1.00 87.06 88 LEU A O 1
ATOM 612 N N . SER A 1 89 ? -4.309 10.910 12.890 1.00 90.25 89 SER A N 1
ATOM 613 C CA . SER A 1 89 ? -3.422 11.345 11.813 1.00 90.25 89 SER A CA 1
ATOM 614 C C . SER A 1 89 ? -2.883 10.141 11.034 1.00 90.25 89 SER A C 1
ATOM 616 O O . SER A 1 89 ? -2.777 9.030 11.564 1.00 90.25 89 SER A O 1
ATOM 618 N N . ASP A 1 90 ? -2.453 10.369 9.793 1.00 89.62 90 ASP A N 1
ATOM 619 C CA . ASP A 1 90 ? -1.920 9.321 8.912 1.00 89.62 90 ASP A CA 1
ATOM 620 C C . ASP A 1 90 ? -0.759 8.552 9.554 1.00 89.62 90 ASP A C 1
ATOM 622 O O . ASP A 1 90 ? -0.656 7.327 9.425 1.00 89.62 90 ASP A O 1
ATOM 626 N N . SER A 1 91 ? 0.088 9.267 10.302 1.00 86.19 91 SER A N 1
ATOM 627 C CA . SER A 1 91 ? 1.234 8.696 11.010 1.00 86.19 91 SER A CA 1
ATOM 628 C C . SER A 1 91 ? 0.828 7.830 12.205 1.00 86.19 91 SER A C 1
ATOM 630 O O . SER A 1 91 ? 1.390 6.751 12.399 1.00 86.19 91 SER A O 1
ATOM 632 N N . GLU A 1 92 ? -0.180 8.247 12.974 1.00 88.81 92 GLU A N 1
ATOM 633 C CA . GLU A 1 92 ? -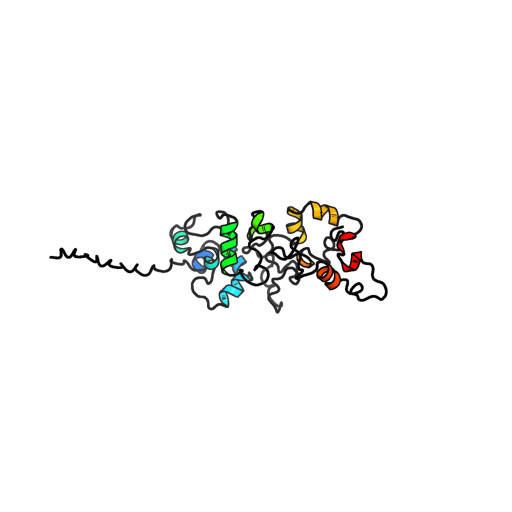0.715 7.463 14.090 1.00 88.81 92 GLU A CA 1
ATOM 634 C C . GLU A 1 92 ? -1.437 6.210 13.585 1.00 88.81 92 GLU A C 1
ATOM 636 O O . GLU A 1 92 ? -1.251 5.121 14.135 1.00 88.81 92 GLU A O 1
ATOM 641 N N . ALA A 1 93 ? -2.208 6.342 12.500 1.00 89.50 93 ALA A N 1
ATOM 642 C CA . ALA A 1 93 ? -2.863 5.225 11.829 1.00 89.50 93 ALA A CA 1
ATOM 643 C C . ALA A 1 93 ? -1.834 4.210 11.303 1.00 89.50 93 ALA A C 1
ATOM 645 O O . ALA A 1 93 ? -1.955 3.011 11.562 1.00 89.50 93 ALA A O 1
ATOM 646 N N . ALA A 1 94 ? -0.770 4.679 10.642 1.00 89.19 94 ALA A N 1
ATOM 647 C CA . ALA A 1 94 ? 0.296 3.810 10.153 1.00 89.19 94 ALA A CA 1
ATOM 648 C C . ALA A 1 94 ? 1.029 3.105 11.305 1.00 89.19 94 ALA A C 1
ATOM 650 O O . ALA A 1 94 ? 1.338 1.915 11.218 1.00 89.19 94 ALA A O 1
ATOM 651 N N . GLN A 1 95 ? 1.268 3.804 12.417 1.00 87.31 95 GLN A N 1
ATOM 652 C CA . GLN A 1 95 ? 1.984 3.252 13.564 1.00 87.31 95 GLN A CA 1
ATOM 653 C C . GLN A 1 95 ? 1.247 2.084 14.229 1.00 87.31 95 GLN A C 1
ATOM 655 O O . GLN A 1 95 ? 1.897 1.150 14.710 1.00 87.31 95 GLN A O 1
ATOM 660 N N . ALA A 1 96 ? -0.090 2.095 14.223 1.00 88.38 96 ALA A N 1
ATOM 661 C CA . ALA A 1 96 ? -0.883 0.966 14.702 1.00 88.38 96 ALA A CA 1
ATOM 662 C C . ALA A 1 96 ? -0.545 -0.319 13.925 1.00 88.38 96 ALA A C 1
ATOM 664 O O . ALA A 1 96 ? -0.326 -1.365 14.533 1.00 88.38 96 ALA A O 1
ATOM 665 N N . CYS A 1 97 ? -0.405 -0.221 12.601 1.00 87.12 97 CYS A N 1
ATOM 666 C CA . CYS A 1 97 ? -0.035 -1.334 11.724 1.00 87.12 97 CYS A CA 1
ATOM 667 C C . CYS A 1 97 ? 1.438 -1.730 11.898 1.00 87.12 97 CYS A C 1
ATOM 669 O O . CYS A 1 97 ? 1.779 -2.910 12.014 1.00 87.12 97 CYS A O 1
ATOM 671 N N . LEU A 1 98 ? 2.323 -0.734 11.948 1.00 87.31 98 LEU A N 1
ATOM 672 C CA . LEU A 1 98 ? 3.767 -0.934 12.050 1.00 87.31 98 LEU A CA 1
ATOM 673 C C . LEU A 1 98 ? 4.183 -1.515 13.401 1.00 87.31 98 LEU A C 1
ATOM 675 O O . LEU A 1 98 ? 5.287 -2.028 13.507 1.00 87.31 98 LEU A O 1
ATOM 679 N N . SER A 1 99 ? 3.340 -1.486 14.434 1.00 84.44 99 SER A N 1
ATOM 680 C CA . SER A 1 99 ? 3.624 -2.196 15.690 1.00 84.44 99 SER A CA 1
ATOM 681 C C . SER A 1 99 ? 3.970 -3.680 15.461 1.00 84.44 99 SER A C 1
ATOM 683 O O . SER A 1 99 ? 4.859 -4.203 16.132 1.00 84.44 99 SER A O 1
ATOM 685 N N . CYS A 1 100 ? 3.374 -4.308 14.437 1.00 82.56 100 CYS A N 1
ATOM 686 C CA . CYS A 1 100 ? 3.675 -5.675 14.002 1.00 82.56 100 CYS A CA 1
ATOM 687 C C . CYS A 1 100 ? 4.314 -5.732 12.600 1.00 82.56 100 CYS A C 1
ATOM 689 O O . CYS A 1 100 ? 5.263 -6.485 12.381 1.00 82.56 100 CYS A O 1
ATOM 691 N N . HIS A 1 101 ? 3.865 -4.905 11.648 1.00 83.81 101 HIS A N 1
ATOM 692 C CA . HIS A 1 101 ? 4.324 -4.913 10.247 1.00 83.81 101 HIS A CA 1
ATOM 693 C C . HIS A 1 101 ? 5.612 -4.113 9.999 1.00 83.81 101 HIS A C 1
ATOM 695 O O . HIS A 1 101 ? 5.821 -3.554 8.929 1.00 83.81 101 HIS A O 1
ATOM 701 N N . ARG A 1 102 ? 6.519 -4.079 10.975 1.00 80.50 102 ARG A N 1
ATOM 702 C CA . ARG A 1 102 ? 7.847 -3.458 10.838 1.00 80.50 102 ARG A CA 1
ATOM 703 C C . ARG A 1 102 ? 8.854 -4.299 10.063 1.00 80.50 102 ARG A C 1
ATOM 705 O O . ARG A 1 102 ? 9.984 -3.857 9.912 1.00 80.50 102 ARG A O 1
ATOM 712 N N . LYS A 1 103 ? 8.480 -5.514 9.645 1.00 75.81 103 LYS A N 1
ATOM 713 C CA . LYS A 1 103 ? 9.362 -6.504 9.012 1.00 75.81 103 LYS A CA 1
ATOM 714 C C . LYS A 1 103 ? 8.947 -6.854 7.583 1.00 75.81 103 LYS A C 1
ATOM 716 O O . LYS A 1 103 ? 7.802 -6.653 7.187 1.00 75.81 103 LYS A O 1
ATOM 721 N N . GLY A 1 104 ? 9.883 -7.404 6.807 1.00 76.75 104 GLY A N 1
ATOM 722 C CA . GLY A 1 104 ? 9.640 -7.839 5.429 1.00 76.75 104 GLY A CA 1
ATOM 723 C C . GLY A 1 104 ? 9.418 -6.673 4.462 1.00 76.75 104 GLY A C 1
ATOM 724 O O . GLY A 1 104 ? 10.197 -5.728 4.435 1.00 76.75 104 GLY A O 1
ATOM 725 N N . HIS A 1 105 ? 8.354 -6.730 3.658 1.00 71.12 105 HIS A N 1
ATOM 726 C CA . HIS A 1 105 ? 8.127 -5.767 2.571 1.00 71.12 105 HIS A CA 1
ATOM 727 C C . HIS A 1 105 ? 7.896 -4.321 3.037 1.00 71.12 105 HIS A C 1
ATOM 729 O O . HIS A 1 105 ? 8.005 -3.420 2.217 1.00 71.12 105 HIS A O 1
ATOM 735 N N . ALA A 1 106 ? 7.542 -4.104 4.308 1.00 76.12 106 ALA A N 1
ATOM 736 C CA . ALA A 1 106 ? 7.246 -2.792 4.888 1.00 76.12 106 ALA A CA 1
ATOM 737 C C . ALA A 1 106 ? 8.389 -2.228 5.755 1.00 76.12 106 ALA A C 1
ATOM 739 O O . ALA A 1 106 ? 8.213 -1.195 6.397 1.00 76.12 106 ALA A O 1
ATOM 740 N N . MET A 1 107 ? 9.561 -2.878 5.761 1.00 79.06 107 MET A N 1
ATOM 741 C CA . MET A 1 107 ? 10.755 -2.389 6.472 1.00 79.06 107 MET A CA 1
ATOM 742 C C . MET A 1 107 ? 11.128 -0.955 6.065 1.00 79.06 107 MET A C 1
ATOM 744 O O . MET A 1 107 ? 11.568 -0.177 6.904 1.00 79.06 107 MET A O 1
ATOM 748 N N . GLU A 1 108 ? 10.936 -0.609 4.790 1.00 82.75 108 GLU A N 1
ATOM 749 C CA . GLU A 1 108 ? 11.356 0.664 4.184 1.00 82.75 108 GLU A CA 1
ATOM 750 C C . GLU A 1 108 ? 10.223 1.702 4.111 1.00 82.75 108 GLU A C 1
ATOM 752 O O . GLU A 1 108 ? 10.306 2.687 3.378 1.00 82.75 108 GLU A O 1
ATOM 757 N N . TRP A 1 109 ? 9.140 1.494 4.867 1.00 87.38 109 TRP A N 1
ATOM 758 C CA . TRP A 1 109 ? 7.989 2.396 4.841 1.00 87.38 109 TRP A CA 1
ATOM 759 C C . TRP A 1 109 ? 8.341 3.797 5.339 1.00 87.38 109 TRP A C 1
ATOM 761 O O . TRP A 1 109 ? 7.919 4.797 4.750 1.00 87.38 109 TRP A O 1
ATOM 771 N N . ALA A 1 110 ? 9.128 3.867 6.414 1.00 86.69 110 ALA A N 1
ATOM 772 C CA . ALA A 1 110 ? 9.632 5.123 6.946 1.00 86.69 110 ALA A CA 1
ATOM 773 C C . ALA A 1 110 ? 10.605 5.762 5.941 1.00 86.69 110 ALA A C 1
ATOM 775 O O . ALA A 1 110 ? 11.604 5.159 5.563 1.00 86.69 110 ALA A O 1
ATOM 776 N N . GLY A 1 111 ? 10.305 6.984 5.510 1.00 84.62 111 GLY A N 1
ATOM 777 C CA . GLY A 1 111 ? 11.024 7.710 4.463 1.00 84.62 111 GLY A CA 1
ATOM 778 C C . GLY A 1 111 ? 10.546 7.406 3.039 1.00 84.62 111 GLY A C 1
ATOM 779 O O . GLY A 1 111 ? 11.045 8.013 2.093 1.00 84.62 111 GLY A O 1
ATOM 780 N N . SER A 1 112 ? 9.574 6.507 2.854 1.00 88.69 112 SER A N 1
ATOM 781 C CA . SER A 1 112 ? 9.018 6.230 1.527 1.00 88.69 112 SER A CA 1
ATOM 782 C C . SER A 1 112 ? 8.259 7.439 0.968 1.00 88.69 112 SER A C 1
ATOM 784 O O . SER A 1 112 ? 7.686 8.241 1.708 1.00 88.69 112 SER A O 1
ATOM 786 N N . ALA A 1 113 ? 8.193 7.549 -0.362 1.00 89.75 113 ALA A N 1
ATOM 787 C CA . ALA A 1 113 ? 7.463 8.633 -1.021 1.00 89.75 113 ALA A CA 1
ATOM 788 C C . ALA A 1 113 ? 5.980 8.679 -0.614 1.00 89.75 113 ALA A C 1
ATOM 790 O O . ALA A 1 113 ? 5.434 9.764 -0.438 1.00 89.75 113 ALA A O 1
ATOM 791 N N . HIS A 1 114 ? 5.344 7.521 -0.413 1.00 91.44 114 HIS A N 1
ATOM 792 C CA . HIS A 1 114 ? 3.964 7.451 0.067 1.00 91.44 114 HIS A CA 1
ATOM 793 C C . HIS A 1 114 ? 3.829 7.985 1.493 1.00 91.44 114 HIS A C 1
ATOM 795 O O . HIS A 1 114 ? 3.007 8.867 1.728 1.00 91.44 114 HIS A O 1
ATOM 801 N N . GLN A 1 115 ? 4.683 7.539 2.416 1.00 90.62 115 GLN A N 1
ATOM 802 C CA . GLN A 1 115 ? 4.651 8.018 3.798 1.00 90.62 115 GLN A CA 1
ATOM 803 C C . GLN A 1 115 ? 4.933 9.525 3.892 1.00 90.62 115 GLN A C 1
ATOM 805 O O . GLN A 1 115 ? 4.265 10.230 4.644 1.00 90.62 115 GLN A O 1
ATOM 810 N N . MET A 1 116 ? 5.884 10.037 3.106 1.00 88.94 116 MET A N 1
ATOM 811 C CA . MET A 1 116 ? 6.185 11.474 3.045 1.00 88.94 116 MET A CA 1
ATOM 812 C C . MET A 1 116 ? 5.075 12.299 2.382 1.00 88.94 116 MET A C 1
ATOM 814 O O . MET A 1 116 ? 4.994 13.501 2.615 1.00 88.94 116 MET A O 1
ATOM 818 N N . SER A 1 117 ? 4.216 11.668 1.579 1.00 90.44 117 SER A N 1
ATOM 819 C CA . SER A 1 117 ? 3.070 12.317 0.930 1.00 90.44 117 SER A CA 1
ATOM 820 C C . SER A 1 117 ? 1.786 12.242 1.764 1.00 90.44 117 SER A C 1
ATOM 822 O O . SER A 1 117 ? 0.721 12.562 1.247 1.00 90.44 117 SER A O 1
ATOM 824 N N . GLY A 1 118 ? 1.867 11.807 3.028 1.00 89.88 118 GLY A N 1
ATOM 825 C CA . GLY A 1 118 ? 0.702 11.684 3.908 1.00 89.88 118 GLY A CA 1
ATOM 826 C C . GLY A 1 118 ? -0.205 10.496 3.581 1.00 89.88 118 GLY A C 1
ATOM 827 O O . GLY A 1 118 ? -1.345 10.465 4.012 1.00 89.88 118 GLY A O 1
ATOM 828 N N . VAL A 1 119 ? 0.270 9.509 2.817 1.00 91.19 119 VAL A N 1
ATOM 829 C CA . VAL A 1 119 ? -0.498 8.278 2.589 1.00 91.19 119 VAL A CA 1
ATOM 830 C C . VAL A 1 119 ? -0.314 7.356 3.788 1.00 91.19 119 VAL A C 1
ATOM 832 O O . VAL A 1 119 ? 0.817 7.089 4.202 1.00 91.19 119 VAL A O 1
ATOM 835 N N . THR A 1 120 ? -1.409 6.821 4.317 1.00 91.38 120 THR A N 1
ATOM 836 C CA . THR A 1 120 ? -1.416 5.811 5.376 1.00 91.38 120 THR A CA 1
ATOM 837 C C . THR A 1 120 ? -1.798 4.427 4.852 1.00 91.38 120 THR A C 1
ATOM 839 O O . THR A 1 120 ? -2.264 4.242 3.726 1.00 91.38 120 THR A O 1
ATOM 842 N N . CYS A 1 121 ? -1.600 3.399 5.678 1.00 89.50 121 CYS A N 1
ATOM 843 C CA . CYS A 1 121 ? -1.860 2.013 5.295 1.00 89.50 121 CYS A CA 1
ATOM 844 C C . CYS A 1 121 ? -3.324 1.805 4.884 1.00 89.50 121 CYS A C 1
ATOM 846 O O . CYS A 1 121 ? -3.593 1.039 3.960 1.00 89.50 121 CYS A O 1
ATOM 848 N N . THR A 1 122 ? -4.255 2.486 5.559 1.00 89.06 122 THR A N 1
ATOM 849 C CA . THR A 1 122 ? -5.700 2.328 5.359 1.00 89.06 122 THR A CA 1
ATOM 850 C C . THR A 1 122 ? -6.246 2.989 4.097 1.00 89.06 122 THR A C 1
ATOM 852 O O . THR A 1 122 ? -7.349 2.645 3.678 1.00 89.06 122 THR A O 1
ATOM 855 N N . ASP A 1 123 ? -5.472 3.860 3.446 1.00 89.56 123 ASP A N 1
ATOM 856 C CA . ASP A 1 123 ? -5.843 4.434 2.144 1.00 89.56 123 ASP A CA 1
ATOM 857 C C . ASP A 1 123 ? -5.816 3.373 1.043 1.00 89.56 123 ASP A C 1
ATOM 859 O O . ASP A 1 123 ? -6.585 3.414 0.081 1.00 89.56 123 ASP A O 1
ATOM 863 N N . CYS A 1 124 ? -4.933 2.386 1.213 1.00 87.50 124 CYS A N 1
ATOM 864 C CA . CYS A 1 124 ? -4.774 1.277 0.290 1.00 87.50 124 CYS A CA 1
ATOM 865 C C . CYS A 1 124 ? -5.367 -0.021 0.829 1.00 87.50 124 CYS A C 1
ATOM 867 O O . CYS A 1 124 ? -5.936 -0.776 0.049 1.00 87.50 124 CYS A O 1
ATOM 869 N N . HIS A 1 125 ? -5.234 -0.303 2.125 1.00 86.81 125 HIS A N 1
ATOM 870 C CA . HIS A 1 125 ? -5.637 -1.563 2.743 1.00 86.81 125 HIS A CA 1
ATOM 871 C C . HIS A 1 125 ? -6.886 -1.406 3.607 1.00 86.81 125 HIS A C 1
ATOM 873 O O . HIS A 1 125 ? -6.930 -0.606 4.532 1.00 86.81 125 HIS A O 1
ATOM 879 N N . THR A 1 126 ? -7.882 -2.254 3.394 1.00 82.50 126 THR A N 1
ATOM 880 C CA . THR A 1 126 ? -9.058 -2.334 4.260 1.00 82.50 126 THR A CA 1
ATOM 881 C C . THR A 1 126 ? -9.082 -3.691 4.951 1.00 82.50 126 THR A C 1
ATOM 883 O O . THR A 1 126 ? -8.966 -4.739 4.312 1.00 82.50 126 THR A O 1
ATOM 886 N N . I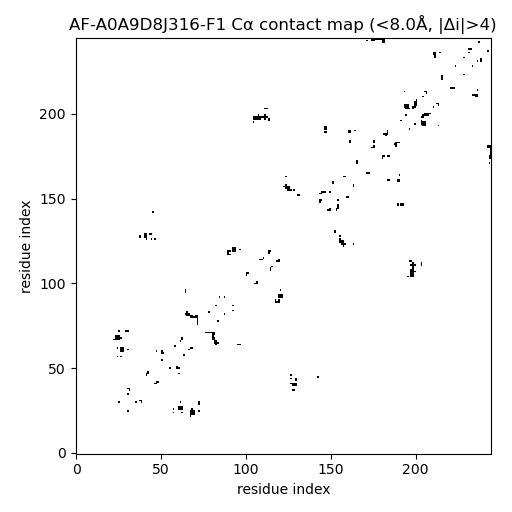LE A 1 127 ? -9.215 -3.656 6.278 1.00 79.31 127 ILE A N 1
ATOM 887 C CA . ILE A 1 127 ? -9.225 -4.844 7.146 1.00 79.31 127 ILE A CA 1
ATOM 888 C C . ILE A 1 127 ? -10.658 -5.271 7.485 1.00 79.31 127 ILE A C 1
ATOM 890 O O . ILE A 1 127 ? -10.937 -6.460 7.619 1.00 79.31 127 ILE A O 1
ATOM 894 N N . HIS A 1 128 ? -11.586 -4.312 7.521 1.00 81.44 128 HIS A N 1
ATOM 895 C CA . HIS A 1 128 ? -13.029 -4.543 7.622 1.00 81.44 128 HIS A CA 1
ATOM 896 C C . HIS A 1 128 ? -13.652 -4.634 6.229 1.00 81.44 128 HIS A C 1
ATOM 898 O O . HIS A 1 128 ? -14.478 -3.822 5.829 1.00 81.44 128 HIS A O 1
ATOM 904 N N . GLN A 1 129 ? -13.173 -5.584 5.432 1.00 67.50 129 GLN A N 1
ATOM 905 C CA . GLN A 1 129 ? -13.837 -5.952 4.191 1.00 67.50 129 GLN A CA 1
ATOM 906 C C . GLN A 1 129 ? -13.692 -7.450 3.980 1.00 67.50 129 GLN A C 1
ATOM 908 O O . GLN A 1 129 ? -12.608 -8.019 4.109 1.00 67.50 129 GLN A O 1
ATOM 913 N N . SER A 1 130 ? -14.781 -8.091 3.578 1.00 54.16 130 SER A N 1
ATOM 914 C CA . SER A 1 130 ? -14.676 -9.364 2.887 1.00 54.16 130 SER A CA 1
ATOM 915 C C . SER A 1 130 ? -15.144 -9.167 1.459 1.00 54.16 130 SER A C 1
ATOM 917 O O . SER A 1 130 ? -16.338 -9.128 1.181 1.00 54.16 130 SER A O 1
ATOM 919 N N . ARG A 1 131 ? -14.198 -9.110 0.528 1.00 51.88 131 ARG A N 1
ATOM 920 C CA . ARG A 1 131 ? -14.506 -9.254 -0.903 1.00 51.88 131 ARG A CA 1
ATOM 921 C C . ARG A 1 131 ? -14.865 -10.698 -1.279 1.00 51.88 131 ARG A C 1
ATOM 923 O O . ARG A 1 131 ? -15.157 -10.980 -2.430 1.00 51.88 131 ARG A O 1
ATOM 930 N N . ARG A 1 132 ? -14.837 -11.613 -0.304 1.00 49.78 132 ARG A N 1
ATOM 931 C CA . ARG A 1 132 ? -15.193 -13.023 -0.451 1.00 49.78 132 ARG A CA 1
ATOM 932 C C . ARG A 1 132 ? -16.590 -13.288 0.112 1.00 49.78 132 ARG A C 1
ATOM 934 O O . ARG A 1 132 ? -16.832 -12.924 1.267 1.00 49.78 132 ARG A O 1
ATOM 941 N N . PRO A 1 133 ? -17.460 -13.995 -0.626 1.00 43.94 133 PRO A N 1
ATOM 942 C CA . PRO A 1 133 ? -18.584 -14.709 -0.035 1.00 43.94 133 PRO A CA 1
ATOM 943 C C . PRO A 1 133 ? -18.090 -15.687 1.045 1.00 43.94 133 PRO A C 1
ATOM 945 O O . PRO A 1 133 ? -16.963 -16.196 0.976 1.00 43.94 133 PRO A O 1
ATOM 948 N N . ALA A 1 134 ? -18.921 -15.958 2.053 1.00 41.09 134 ALA A N 1
ATOM 949 C CA . ALA A 1 134 ? -18.619 -16.964 3.069 1.00 41.09 134 ALA A CA 1
ATOM 950 C C . ALA A 1 134 ? -18.302 -18.331 2.412 1.00 41.09 134 ALA A C 1
ATOM 952 O O . ALA A 1 134 ? -18.997 -18.745 1.489 1.00 41.09 134 ALA A O 1
ATOM 953 N N . GLY A 1 135 ? -17.248 -19.022 2.873 1.00 41.19 135 GLY A N 1
ATOM 954 C CA . GLY A 1 135 ? -16.903 -20.387 2.428 1.00 41.19 135 GLY A CA 1
ATOM 955 C C . GLY A 1 135 ? -15.815 -20.530 1.348 1.00 41.19 135 GLY A C 1
ATOM 956 O O . GLY A 1 135 ? -15.458 -21.647 0.995 1.00 41.19 135 GLY A O 1
ATOM 957 N N . MET A 1 136 ? -15.220 -19.444 0.839 1.00 43.09 136 MET A N 1
ATOM 958 C CA . MET A 1 136 ? -14.180 -19.527 -0.213 1.00 43.09 136 MET A CA 1
ATOM 959 C C . MET A 1 136 ? -12.725 -19.601 0.301 1.00 43.09 136 MET A C 1
ATOM 961 O O . MET A 1 136 ? -11.779 -19.562 -0.491 1.00 43.09 136 MET A O 1
ATOM 965 N N . LEU A 1 137 ? -12.514 -19.686 1.622 1.00 47.47 137 LEU A N 1
ATOM 966 C CA . LEU A 1 137 ? -11.184 -19.851 2.240 1.00 47.47 137 LEU A CA 1
ATOM 967 C C . LEU A 1 137 ? -10.660 -21.296 2.184 1.00 47.47 137 LEU A C 1
ATOM 969 O O . LEU A 1 137 ? -9.503 -21.542 2.519 1.00 47.47 137 LEU A O 1
ATOM 973 N N . GLN A 1 138 ? -11.464 -22.254 1.724 1.00 40.19 138 GLN A N 1
ATOM 974 C CA . GLN A 1 138 ? -10.994 -23.617 1.521 1.00 40.19 138 GLN A CA 1
ATOM 975 C C . GLN A 1 138 ? -10.106 -23.692 0.264 1.00 40.19 138 GLN A C 1
ATOM 977 O O . GLN A 1 138 ? -10.592 -23.542 -0.853 1.00 40.19 138 GLN A O 1
ATOM 982 N N . LYS A 1 139 ? -8.819 -24.011 0.472 1.00 38.38 139 LYS A N 1
ATOM 983 C CA . LYS A 1 139 ? -7.792 -24.392 -0.527 1.00 38.38 139 LYS A CA 1
ATOM 984 C C . LYS A 1 139 ? -6.961 -23.259 -1.138 1.00 38.38 139 LYS A C 1
ATOM 986 O O . LYS A 1 139 ? -6.893 -23.082 -2.353 1.00 38.38 139 LYS A O 1
ATOM 991 N N . ALA A 1 140 ? -6.232 -22.546 -0.291 1.00 40.06 140 ALA A N 1
ATOM 992 C CA . ALA A 1 140 ? -4.962 -21.965 -0.702 1.00 40.06 140 ALA A CA 1
ATOM 993 C C . ALA A 1 140 ? -3.929 -22.281 0.372 1.00 40.06 140 ALA A C 1
ATOM 995 O O . ALA A 1 140 ? -3.923 -21.662 1.431 1.00 40.06 140 ALA A O 1
ATOM 996 N N . GLU A 1 141 ? -3.104 -23.289 0.125 1.00 30.81 141 GLU A N 1
ATOM 997 C CA . GLU A 1 141 ? -1.899 -23.480 0.919 1.00 30.81 141 GLU A CA 1
ATOM 998 C C . GLU A 1 141 ? -0.999 -22.252 0.701 1.00 30.81 141 GLU A C 1
ATOM 1000 O O . GLU A 1 141 ? -0.770 -21.836 -0.436 1.00 30.81 141 GLU A O 1
ATOM 1005 N N . GLY A 1 142 ? -0.556 -21.629 1.795 1.00 40.91 142 GLY A N 1
ATOM 1006 C CA . GLY A 1 142 ? 0.274 -20.425 1.777 1.00 40.91 142 GLY A CA 1
ATOM 1007 C C . GLY A 1 142 ? -0.503 -19.111 1.936 1.00 40.91 142 GLY A C 1
ATOM 1008 O O . GLY A 1 142 ? -1.423 -18.785 1.185 1.00 40.91 142 GLY A O 1
ATOM 1009 N N . PHE A 1 143 ? -0.069 -18.304 2.908 1.00 43.47 143 PHE A N 1
ATOM 1010 C CA . PHE A 1 143 ? -0.445 -16.898 3.067 1.00 43.47 143 PHE A CA 1
ATOM 1011 C C . PHE A 1 143 ? 0.155 -16.079 1.908 1.00 43.47 143 PHE A C 1
ATOM 1013 O O . PHE A 1 143 ? 1.181 -15.414 2.043 1.00 43.47 143 PHE A O 1
ATOM 1020 N N . ALA A 1 144 ? -0.454 -16.140 0.725 1.00 42.19 144 ALA A N 1
ATOM 1021 C CA . ALA A 1 144 ? -0.102 -15.255 -0.380 1.00 42.19 144 ALA A CA 1
ATOM 1022 C C . ALA A 1 144 ? -0.662 -13.849 -0.095 1.00 42.19 144 ALA A C 1
ATOM 1024 O O . ALA A 1 144 ? -1.714 -13.470 -0.597 1.00 42.19 144 ALA A O 1
ATOM 1025 N N . VAL A 1 145 ? 0.035 -13.097 0.761 1.00 48.94 145 VAL A N 1
ATOM 1026 C CA . VAL A 1 145 ? -0.244 -11.684 1.098 1.00 48.94 145 VAL A CA 1
ATOM 1027 C C . VAL A 1 145 ? 0.496 -10.706 0.178 1.00 48.94 145 VAL A C 1
ATOM 1029 O O . VAL A 1 145 ? 0.340 -9.494 0.300 1.00 48.94 145 VAL A O 1
ATOM 1032 N N . SER A 1 146 ? 1.305 -11.207 -0.761 1.00 52.94 146 SER A N 1
ATOM 1033 C CA . SER A 1 146 ? 2.060 -10.357 -1.680 1.00 52.94 146 SER A CA 1
ATOM 1034 C C . SER A 1 146 ? 1.229 -10.024 -2.917 1.00 52.94 146 SER A C 1
ATOM 1036 O O . SER A 1 146 ? 0.703 -10.915 -3.573 1.00 52.94 146 SER A O 1
ATOM 1038 N N . HIS A 1 147 ? 1.172 -8.755 -3.309 1.00 58.03 147 HIS A N 1
ATOM 1039 C CA . HIS A 1 147 ? 0.466 -8.336 -4.525 1.00 58.03 147 HIS A CA 1
ATOM 1040 C C . HIS A 1 147 ? 1.070 -8.871 -5.841 1.00 58.03 147 HIS A C 1
ATOM 1042 O O . HIS A 1 147 ? 0.502 -8.652 -6.906 1.00 58.03 147 HIS A O 1
ATOM 1048 N N . ALA A 1 148 ? 2.229 -9.534 -5.773 1.00 48.38 148 ALA A N 1
ATOM 1049 C CA . ALA A 1 148 ? 2.847 -10.221 -6.904 1.00 48.38 148 ALA A CA 1
ATOM 1050 C C . ALA A 1 148 ? 2.355 -11.674 -7.052 1.00 48.38 148 ALA A C 1
ATOM 1052 O O . ALA A 1 148 ? 2.493 -12.253 -8.122 1.00 48.38 148 ALA A O 1
ATOM 1053 N N . THR A 1 149 ? 1.795 -12.266 -5.989 1.00 45.91 149 THR A N 1
ATOM 1054 C CA . THR A 1 149 ? 1.395 -13.687 -5.938 1.00 45.91 149 THR A CA 1
ATOM 1055 C C . THR A 1 149 ? -0.038 -13.908 -5.448 1.00 45.91 149 THR A C 1
ATOM 1057 O O . THR A 1 149 ? -0.570 -15.012 -5.561 1.00 45.91 149 THR A O 1
ATOM 1060 N N . ALA A 1 150 ? -0.683 -12.874 -4.907 1.00 48.69 150 ALA A N 1
ATOM 1061 C CA . ALA A 1 150 ? -2.066 -12.901 -4.469 1.00 48.69 150 ALA A CA 1
ATOM 1062 C C . ALA A 1 150 ? -2.994 -12.699 -5.681 1.00 48.69 150 ALA A C 1
ATOM 1064 O O . ALA A 1 150 ? -2.888 -11.674 -6.358 1.00 48.69 150 ALA A O 1
ATOM 1065 N N . PRO A 1 151 ? -3.942 -13.617 -5.946 1.00 48.38 151 PRO A N 1
ATOM 1066 C CA . PRO A 1 151 ? -5.061 -13.350 -6.843 1.00 48.38 151 PRO A CA 1
ATOM 1067 C C . PRO A 1 151 ? -5.751 -12.036 -6.458 1.00 48.38 151 PRO A C 1
ATOM 1069 O O . PRO A 1 151 ? -5.823 -11.711 -5.271 1.00 48.38 151 PRO A O 1
ATOM 1072 N N . ALA A 1 152 ? -6.327 -11.323 -7.430 1.00 47.41 152 ALA A N 1
ATOM 1073 C CA . ALA A 1 152 ? -7.053 -10.064 -7.207 1.00 47.41 152 ALA A CA 1
ATOM 1074 C C . ALA A 1 152 ? -8.131 -10.154 -6.097 1.00 47.41 152 ALA A C 1
ATOM 1076 O O . ALA A 1 152 ? -8.467 -9.154 -5.468 1.00 47.41 152 ALA A O 1
ATOM 1077 N N . GLU A 1 153 ? -8.612 -11.367 -5.805 1.00 44.47 153 GLU A N 1
ATOM 1078 C CA . GLU A 1 153 ? -9.609 -11.691 -4.775 1.00 44.47 153 GLU A CA 1
ATOM 1079 C C . GLU A 1 153 ? -9.033 -12.171 -3.423 1.00 44.47 153 GLU A C 1
ATOM 1081 O O . GLU A 1 153 ? -9.759 -12.700 -2.571 1.00 44.47 153 GLU A O 1
ATOM 1086 N N . ARG A 1 154 ? -7.714 -12.060 -3.221 1.00 48.81 154 ARG A N 1
ATOM 1087 C CA . ARG A 1 154 ? -7.010 -12.432 -1.975 1.00 48.81 154 ARG A CA 1
ATOM 1088 C C . ARG A 1 154 ? -6.273 -11.268 -1.305 1.00 48.81 154 ARG A C 1
ATOM 1090 O O . ARG A 1 154 ? -5.734 -11.454 -0.220 1.00 48.81 154 ARG A O 1
ATOM 1097 N N . GLY A 1 155 ? -6.251 -10.084 -1.917 1.00 56.72 155 GLY A N 1
ATOM 1098 C CA . GLY A 1 155 ? -5.600 -8.901 -1.353 1.00 56.72 155 GLY A CA 1
ATOM 1099 C C . GLY A 1 155 ? -6.484 -8.153 -0.353 1.00 56.72 155 GLY A C 1
ATOM 1100 O O . GLY A 1 155 ? -7.697 -8.075 -0.522 1.00 56.72 155 GLY A O 1
ATOM 1101 N N . SER A 1 156 ? -5.869 -7.532 0.653 1.00 70.88 156 SER A N 1
ATOM 1102 C CA . SER A 1 156 ? -6.538 -6.591 1.563 1.00 70.88 156 SER A CA 1
ATOM 1103 C C . SER A 1 156 ? -6.735 -5.203 0.946 1.00 70.88 156 SER A C 1
ATOM 1105 O O . SER A 1 156 ? -7.085 -4.276 1.666 1.00 70.88 156 SER A O 1
ATOM 1107 N N . LEU A 1 157 ? -6.515 -5.025 -0.363 1.00 78.50 157 LEU A N 1
ATOM 1108 C CA . LEU A 1 157 ? -6.639 -3.720 -1.004 1.00 78.50 157 LEU A CA 1
ATOM 1109 C C . LEU A 1 157 ? -8.090 -3.231 -1.048 1.00 78.50 157 LEU A C 1
ATOM 1111 O O . LEU A 1 157 ? -9.012 -3.990 -1.351 1.00 78.50 157 LEU A O 1
ATOM 1115 N N . ALA A 1 158 ? -8.282 -1.939 -0.806 1.00 79.50 158 ALA A N 1
ATOM 1116 C CA . ALA A 1 158 ? -9.566 -1.249 -0.840 1.00 79.50 158 ALA A CA 1
ATOM 1117 C C . ALA A 1 158 ? -10.206 -1.250 -2.237 1.00 79.50 158 ALA A C 1
ATOM 1119 O O . ALA A 1 158 ? -11.410 -1.026 -2.356 1.00 79.50 158 ALA A O 1
ATOM 1120 N N . LYS A 1 159 ? -9.414 -1.512 -3.291 1.00 79.25 159 LYS A N 1
ATOM 1121 C CA . LYS A 1 159 ? -9.778 -1.581 -4.718 1.00 79.25 159 LYS A CA 1
ATOM 1122 C C . LYS A 1 159 ? -8.852 -2.551 -5.471 1.00 79.25 159 LYS A C 1
ATOM 1124 O O . LYS A 1 159 ? -7.790 -2.886 -4.944 1.00 79.25 159 LYS A O 1
ATOM 1129 N N . PRO A 1 160 ? -9.208 -3.020 -6.685 1.00 80.50 160 PRO A N 1
ATOM 1130 C CA . PRO A 1 160 ? -8.241 -3.697 -7.555 1.00 80.50 160 PRO A CA 1
ATOM 1131 C C . PRO A 1 160 ? -6.967 -2.849 -7.713 1.00 80.50 160 PRO A C 1
ATOM 1133 O O . PRO A 1 160 ? -7.070 -1.632 -7.852 1.00 80.50 160 PRO A O 1
ATOM 1136 N N . GLN A 1 161 ? -5.777 -3.466 -7.689 1.00 84.19 161 GLN A N 1
ATOM 1137 C CA . GLN A 1 161 ? -4.509 -2.723 -7.578 1.00 84.19 161 GLN A CA 1
ATOM 1138 C C . GLN A 1 161 ? -4.357 -1.634 -8.645 1.00 84.19 161 GLN A C 1
ATOM 1140 O O . GLN A 1 161 ? -4.062 -0.494 -8.306 1.00 84.19 161 GLN A O 1
ATOM 1145 N N . THR A 1 162 ? -4.576 -1.969 -9.917 1.00 86.44 162 THR A N 1
ATOM 1146 C CA . THR A 1 162 ? -4.420 -1.007 -11.013 1.00 86.44 162 THR A CA 1
ATOM 1147 C C . THR A 1 162 ? -5.356 0.190 -10.843 1.00 86.44 162 THR A C 1
ATOM 1149 O O . THR A 1 162 ? -4.923 1.327 -10.993 1.00 86.44 162 THR A O 1
ATOM 1152 N N . GLU A 1 163 ? -6.617 -0.030 -10.461 1.00 86.62 163 GLU A N 1
ATOM 1153 C CA . GLU A 1 163 ? -7.560 1.068 -10.208 1.00 86.62 163 GLU A CA 1
ATOM 1154 C C . GLU A 1 163 ? -7.115 1.937 -9.023 1.00 86.62 163 GLU A C 1
ATOM 1156 O O . GLU A 1 163 ? -7.166 3.162 -9.108 1.00 86.62 163 GLU A O 1
ATOM 1161 N N . LEU A 1 164 ? -6.648 1.308 -7.941 1.00 88.44 164 LEU A N 1
ATOM 1162 C CA . LEU A 1 164 ? -6.177 1.998 -6.743 1.00 88.44 164 LEU A CA 1
ATOM 1163 C C . LEU A 1 164 ? -4.977 2.901 -7.043 1.00 88.44 164 LEU A C 1
ATOM 1165 O O . LEU A 1 164 ? -4.982 4.076 -6.707 1.00 88.44 164 LEU A O 1
ATOM 1169 N N . CYS A 1 165 ? -3.947 2.375 -7.707 1.00 91.12 165 CYS A N 1
ATOM 1170 C CA . CYS A 1 165 ? -2.752 3.156 -8.017 1.00 91.12 165 CYS A CA 1
ATOM 1171 C C . CYS A 1 165 ? -3.089 4.313 -8.969 1.00 91.12 165 CYS A C 1
ATOM 1173 O O . CYS A 1 165 ? -2.646 5.448 -8.779 1.00 91.12 165 CYS A O 1
ATOM 1175 N N . LEU A 1 166 ? -3.916 4.046 -9.981 1.00 93.19 166 LEU A N 1
ATOM 1176 C CA . LEU A 1 166 ? -4.288 5.037 -10.984 1.00 93.19 166 LEU A CA 1
ATOM 1177 C C . LEU A 1 166 ? -5.338 6.042 -10.496 1.00 93.19 166 LEU A C 1
ATOM 1179 O O . LEU A 1 166 ? -5.678 6.929 -11.272 1.00 93.19 166 LEU A O 1
ATOM 1183 N N . SER A 1 167 ? -5.841 5.969 -9.256 1.00 92.50 167 SER A N 1
ATOM 1184 C CA . SER A 1 167 ? -6.641 7.064 -8.686 1.00 92.50 167 SER A CA 1
ATOM 1185 C C . SER A 1 167 ? -5.781 8.284 -8.351 1.00 92.50 167 SER A C 1
ATOM 1187 O O . SER A 1 167 ? -6.259 9.411 -8.461 1.00 92.50 167 SER A O 1
ATOM 1189 N N . CYS A 1 168 ? -4.501 8.073 -8.033 1.00 95.12 168 CYS A N 1
ATOM 1190 C CA . CYS A 1 168 ? -3.546 9.141 -7.725 1.00 95.12 168 CYS A CA 1
ATOM 1191 C C . CYS A 1 168 ? -2.500 9.310 -8.842 1.00 95.12 168 CYS A C 1
ATOM 1193 O O . CYS A 1 168 ? -2.192 10.429 -9.248 1.00 95.12 168 CYS A O 1
ATOM 1195 N N . HIS A 1 169 ? -2.001 8.215 -9.426 1.00 95.19 169 HIS A N 1
ATOM 1196 C CA . HIS A 1 169 ? -0.968 8.239 -10.470 1.00 95.19 169 HIS A CA 1
ATOM 1197 C C . HIS A 1 169 ? -1.544 8.454 -11.883 1.00 95.19 169 HIS A C 1
ATOM 1199 O O . HIS A 1 169 ? -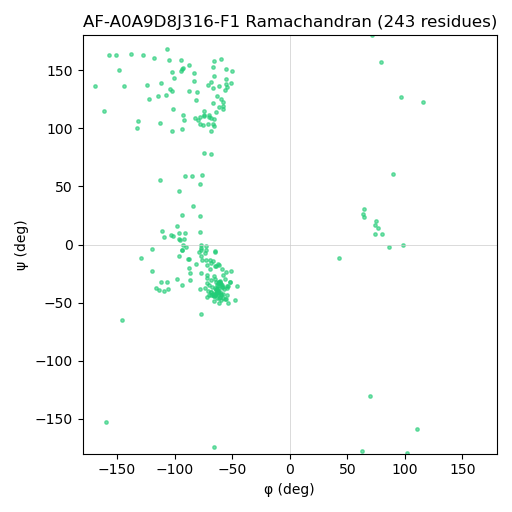1.341 7.647 -12.793 1.00 95.19 169 HIS A O 1
ATOM 1205 N N . GLN A 1 170 ? -2.244 9.573 -12.092 1.00 95.12 170 GLN A N 1
ATOM 1206 C CA . GLN A 1 170 ? -2.927 9.878 -13.361 1.00 95.12 170 GLN A CA 1
ATOM 1207 C C . GLN A 1 170 ? -1.976 9.982 -14.563 1.00 95.12 170 GLN A C 1
ATOM 1209 O O . GLN A 1 170 ? -2.337 9.609 -15.673 1.00 95.12 170 GLN A O 1
ATOM 1214 N N . GLN A 1 171 ? -0.737 10.434 -14.359 1.00 95.38 171 GLN A N 1
ATOM 1215 C CA . GLN A 1 171 ? 0.245 10.508 -15.448 1.00 95.38 171 GLN A CA 1
ATOM 1216 C C . GLN A 1 171 ? 0.596 9.115 -15.991 1.00 95.38 171 GLN A C 1
ATOM 1218 O O . GLN A 1 171 ? 0.693 8.928 -17.201 1.00 95.38 171 GLN A O 1
ATOM 1223 N N . VAL A 1 172 ? 0.723 8.120 -15.106 1.00 95.75 172 VAL A N 1
ATOM 1224 C CA . VAL A 1 172 ? 0.974 6.724 -15.495 1.00 95.75 172 VAL A CA 1
ATOM 1225 C C . VAL A 1 172 ? -0.241 6.150 -16.219 1.00 95.75 172 VAL A C 1
ATOM 1227 O O . VAL A 1 172 ? -0.079 5.440 -17.207 1.00 95.75 172 VAL A O 1
ATOM 1230 N N . ARG A 1 173 ? -1.461 6.515 -15.798 1.00 94.44 173 ARG A N 1
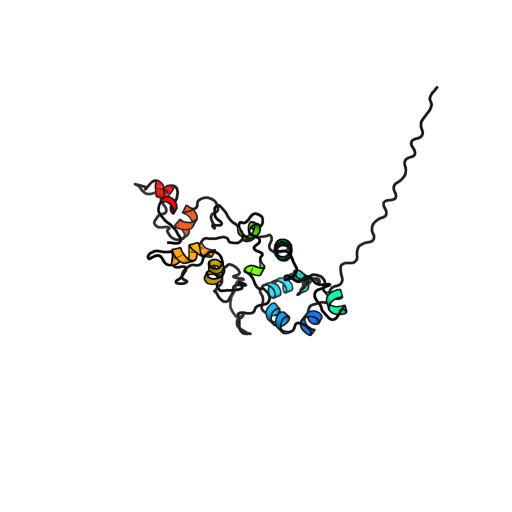ATOM 1231 C CA . ARG A 1 173 ? -2.699 6.112 -16.483 1.00 94.44 173 ARG A CA 1
ATOM 1232 C C . ARG A 1 173 ? -2.671 6.484 -17.961 1.00 94.44 173 ARG A C 1
ATOM 1234 O O . ARG A 1 173 ? -3.070 5.672 -18.787 1.00 94.44 173 ARG A O 1
ATOM 1241 N N . THR A 1 174 ? -2.203 7.688 -18.281 1.00 94.56 174 THR A N 1
ATOM 1242 C CA . THR A 1 174 ? -2.092 8.155 -19.666 1.00 94.56 174 THR A CA 1
ATOM 1243 C C . THR A 1 174 ? -1.043 7.366 -20.447 1.00 94.56 174 THR A C 1
ATOM 1245 O O . THR A 1 174 ? -1.312 6.972 -21.577 1.00 94.56 174 THR A O 1
ATOM 1248 N N . LYS A 1 175 ? 0.119 7.080 -19.849 1.00 95.94 175 LYS A N 1
ATOM 1249 C CA . LYS A 1 175 ? 1.189 6.303 -20.501 1.00 95.94 175 LYS A CA 1
ATOM 1250 C C . LYS A 1 175 ? 0.763 4.878 -20.846 1.00 95.94 175 LYS A C 1
ATOM 1252 O O . LYS A 1 175 ? 0.966 4.427 -21.965 1.00 95.94 175 LYS A O 1
ATOM 1257 N N . LEU A 1 176 ? 0.009 4.232 -19.955 1.00 95.00 176 LEU A N 1
ATOM 1258 C CA . LEU A 1 176 ? -0.576 2.910 -20.210 1.00 95.00 176 LEU A CA 1
ATOM 1259 C C . LEU A 1 176 ? -1.625 2.902 -21.342 1.00 95.00 176 LEU A C 1
ATOM 1261 O O . LEU A 1 176 ? -2.134 1.843 -21.700 1.00 95.00 176 LEU A O 1
ATOM 1265 N N . MET A 1 177 ? -1.993 4.061 -21.899 1.00 93.19 177 MET A N 1
ATOM 1266 C CA . MET A 1 177 ? -2.836 4.154 -23.094 1.00 93.19 177 MET A CA 1
ATOM 1267 C C . MET A 1 177 ? -2.035 4.265 -24.395 1.00 93.19 177 MET A C 1
ATOM 1269 O O . MET A 1 177 ? -2.640 4.233 -25.467 1.00 93.19 177 MET A O 1
ATOM 1273 N N . ALA A 1 178 ? -0.704 4.370 -24.325 1.00 94.00 178 ALA A N 1
ATOM 1274 C CA . ALA A 1 178 ? 0.166 4.390 -25.493 1.00 94.00 178 ALA A CA 1
ATOM 1275 C C . ALA A 1 178 ? 0.023 3.108 -26.328 1.00 94.00 178 ALA A C 1
ATOM 1277 O O . ALA A 1 178 ? -0.415 2.064 -25.844 1.00 94.00 178 ALA A O 1
ATOM 1278 N N . GLN A 1 179 ? 0.422 3.165 -27.600 1.00 93.19 179 GLN A N 1
ATOM 1279 C CA . GLN A 1 179 ? 0.362 1.998 -28.491 1.00 93.19 179 GLN A CA 1
ATOM 1280 C C . GLN A 1 179 ? 1.233 0.835 -27.996 1.00 93.19 179 GLN A C 1
ATOM 1282 O O . GLN A 1 179 ? 0.889 -0.322 -28.211 1.00 93.19 179 GLN A O 1
ATOM 1287 N N . SER A 1 180 ? 2.352 1.144 -27.338 1.00 93.75 180 SER A N 1
ATOM 1288 C CA . SER A 1 180 ? 3.246 0.173 -26.710 1.00 93.75 180 SER A CA 1
ATOM 1289 C C . SER A 1 180 ? 3.373 0.503 -25.228 1.00 93.75 180 SER A C 1
ATOM 1291 O O . SER A 1 180 ? 3.705 1.628 -24.884 1.00 93.75 180 SER A O 1
ATOM 1293 N N . HIS A 1 181 ? 3.091 -0.464 -24.364 1.00 94.94 181 HIS A N 1
ATOM 1294 C CA . HIS A 1 181 ? 3.226 -0.373 -22.909 1.00 94.94 181 HIS A CA 1
ATOM 1295 C C . HIS A 1 181 ? 3.360 -1.790 -22.338 1.00 94.94 181 HIS A C 1
ATOM 1297 O O . HIS A 1 181 ? 3.037 -2.774 -23.009 1.00 94.94 181 HIS A O 1
ATOM 1303 N N 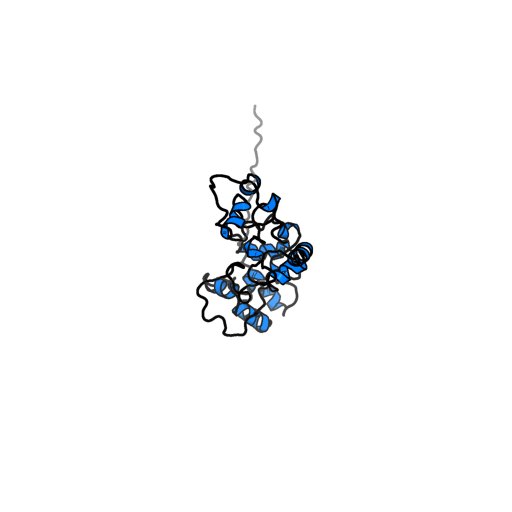. HIS A 1 182 ? 3.831 -1.916 -21.094 1.00 93.56 182 HIS A N 1
ATOM 1304 C CA . HIS A 1 182 ? 3.755 -3.198 -20.388 1.00 93.56 182 HIS A CA 1
ATOM 1305 C C . HIS A 1 182 ? 2.291 -3.570 -20.115 1.00 93.56 182 HIS A C 1
ATOM 1307 O O . HIS A 1 182 ? 1.505 -2.673 -19.804 1.00 93.56 182 HIS A O 1
ATOM 1313 N N . PRO A 1 183 ? 1.919 -4.864 -20.149 1.00 91.75 183 PRO A N 1
ATOM 1314 C CA . PRO A 1 183 ? 0.526 -5.318 -20.169 1.00 91.75 183 PRO A CA 1
ATOM 1315 C C . PRO A 1 183 ? -0.170 -5.267 -18.791 1.00 91.75 183 PRO A C 1
ATOM 1317 O O . PRO A 1 183 ? -0.720 -6.255 -18.295 1.00 91.75 183 PRO A O 1
ATOM 1320 N N . VAL A 1 184 ? -0.109 -4.107 -18.130 1.00 89.69 184 VAL A N 1
ATOM 1321 C CA . VAL A 1 184 ? -0.732 -3.825 -16.828 1.00 89.69 184 VAL A CA 1
ATOM 1322 C C . VAL A 1 184 ? -2.228 -3.559 -16.984 1.00 89.69 184 VAL A C 1
ATOM 1324 O O . VAL A 1 184 ? -3.023 -3.986 -16.147 1.00 89.69 184 VAL A O 1
ATOM 1327 N N . ARG A 1 185 ? -2.631 -2.869 -18.058 1.00 86.94 185 ARG A N 1
ATOM 1328 C CA . ARG A 1 185 ? -4.041 -2.563 -18.344 1.00 86.94 185 ARG A CA 1
ATOM 1329 C C . ARG A 1 185 ? -4.810 -3.820 -18.750 1.00 86.94 185 ARG A C 1
ATOM 1331 O O . ARG A 1 185 ? -5.971 -3.976 -18.391 1.00 86.94 185 ARG A O 1
ATOM 1338 N N . GLU A 1 186 ? -4.131 -4.719 -19.446 1.00 87.38 186 GLU A N 1
ATOM 1339 C CA . GLU A 1 186 ? -4.609 -6.028 -19.884 1.00 87.38 186 GLU A CA 1
ATOM 1340 C C . GLU A 1 186 ? -4.624 -7.052 -18.732 1.00 87.38 186 GLU A C 1
ATOM 1342 O O . GLU A 1 186 ? -5.177 -8.137 -18.878 1.00 87.38 186 GLU A O 1
ATOM 1347 N N . GLY A 1 187 ? -4.043 -6.715 -17.572 1.00 82.56 187 GLY A N 1
ATOM 1348 C CA . GLY A 1 187 ? -4.067 -7.545 -16.365 1.00 82.56 187 GLY A CA 1
ATOM 1349 C C . GLY A 1 187 ? -3.047 -8.687 -16.338 1.00 82.56 187 GLY A C 1
ATOM 1350 O O . GLY A 1 187 ? -3.093 -9.516 -15.431 1.00 82.56 187 GLY A O 1
ATOM 1351 N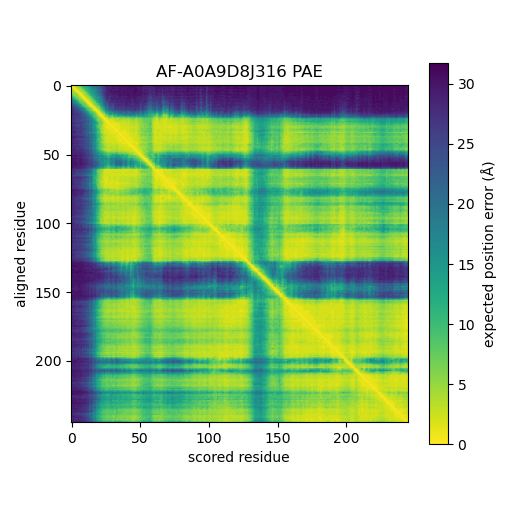 N . HIS A 1 188 ? -2.111 -8.738 -17.289 1.00 84.25 188 HIS A N 1
ATOM 1352 C CA . HIS A 1 188 ? -1.033 -9.736 -17.304 1.00 84.25 188 HIS A CA 1
ATOM 1353 C C . HIS A 1 188 ? 0.136 -9.367 -16.381 1.00 84.25 188 HIS A C 1
ATOM 1355 O O . HIS A 1 188 ? 0.957 -10.219 -16.047 1.00 84.25 188 HIS A O 1
ATOM 1361 N N . MET A 1 189 ? 0.212 -8.104 -15.964 1.00 85.38 189 MET A N 1
ATOM 1362 C CA . MET A 1 189 ? 1.173 -7.590 -14.992 1.00 85.38 189 MET A CA 1
ATOM 1363 C C . MET A 1 189 ? 0.484 -6.633 -14.024 1.00 85.38 189 MET A C 1
ATOM 1365 O O . MET A 1 189 ? -0.614 -6.141 -14.282 1.00 85.38 189 MET A O 1
ATOM 1369 N N . THR A 1 190 ? 1.139 -6.341 -12.905 1.00 86.88 190 THR A N 1
ATOM 1370 C CA . THR A 1 190 ? 0.637 -5.380 -11.922 1.00 86.88 190 THR A CA 1
ATOM 1371 C C . THR A 1 190 ? 1.704 -4.334 -11.611 1.00 86.88 190 THR A C 1
ATOM 1373 O O . THR A 1 190 ? 2.888 -4.531 -11.886 1.00 86.88 190 THR A O 1
ATOM 1376 N N . CYS A 1 191 ? 1.317 -3.201 -11.022 1.00 89.31 191 CYS A N 1
ATOM 1377 C CA . CYS A 1 191 ? 2.270 -2.171 -10.600 1.00 89.31 191 CYS A CA 1
ATOM 1378 C C . CYS A 1 191 ? 3.311 -2.758 -9.630 1.00 89.31 191 CYS A C 1
ATOM 1380 O O . CYS A 1 191 ? 4.501 -2.458 -9.711 1.00 89.31 191 CYS A O 1
ATOM 1382 N N . ALA A 1 192 ? 2.868 -3.661 -8.749 1.00 86.62 192 ALA A N 1
ATOM 1383 C CA . ALA A 1 192 ? 3.718 -4.355 -7.791 1.00 86.62 192 ALA A CA 1
ATOM 1384 C C . ALA A 1 192 ? 4.617 -5.435 -8.413 1.00 86.62 192 ALA A C 1
ATOM 1386 O O . ALA A 1 192 ? 5.466 -5.973 -7.703 1.00 86.62 192 ALA A O 1
ATOM 1387 N N . SER A 1 193 ? 4.480 -5.768 -9.699 1.00 86.06 193 SER A N 1
ATOM 1388 C CA . SER A 1 193 ? 5.480 -6.584 -10.401 1.00 86.06 193 SER A CA 1
ATOM 1389 C C . SER A 1 193 ? 6.835 -5.869 -10.440 1.00 86.06 193 SER A C 1
ATOM 1391 O O . SER A 1 193 ? 7.863 -6.521 -10.299 1.00 86.06 193 SER A O 1
ATOM 1393 N N . CYS A 1 194 ? 6.827 -4.533 -10.522 1.00 88.31 194 CYS A N 1
ATOM 1394 C CA . CYS A 1 194 ? 8.034 -3.708 -10.590 1.00 88.31 194 CYS A CA 1
ATOM 1395 C C . CYS A 1 194 ? 8.258 -2.846 -9.342 1.00 88.31 194 CYS A C 1
ATOM 1397 O O . CYS A 1 194 ? 9.402 -2.602 -8.975 1.00 88.31 194 CYS A O 1
ATOM 1399 N N . HIS A 1 195 ? 7.199 -2.387 -8.670 1.00 90.12 195 HIS A N 1
ATOM 1400 C CA . HIS A 1 195 ? 7.300 -1.444 -7.553 1.00 90.12 195 HIS A CA 1
ATOM 1401 C C . HIS A 1 195 ? 7.188 -2.099 -6.175 1.00 90.12 195 HIS A C 1
ATOM 1403 O O . HIS A 1 195 ? 6.372 -3.001 -5.966 1.00 90.12 195 HIS A O 1
ATOM 1409 N N . ASN A 1 196 ? 7.958 -1.592 -5.204 1.00 87.06 196 ASN A N 1
ATOM 1410 C CA . ASN A 1 196 ? 7.656 -1.778 -3.787 1.00 87.06 196 ASN A CA 1
ATOM 1411 C C .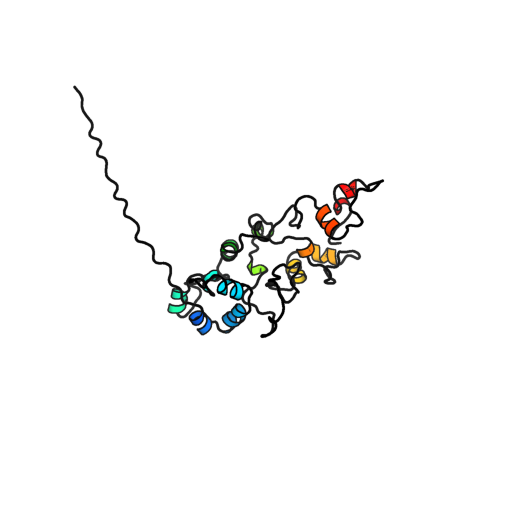 ASN A 1 196 ? 7.023 -0.497 -3.238 1.00 87.06 196 ASN A C 1
ATOM 1413 O O . ASN A 1 196 ? 7.703 0.457 -2.870 1.00 87.06 196 ASN A O 1
ATOM 1417 N N . VAL A 1 197 ? 5.693 -0.495 -3.171 1.00 86.75 197 VAL A N 1
ATOM 1418 C CA . VAL A 1 197 ? 4.886 0.646 -2.703 1.00 86.75 197 VAL A CA 1
ATOM 1419 C C . VAL A 1 197 ? 5.032 0.921 -1.207 1.00 86.75 197 VAL A C 1
ATOM 1421 O O . VAL A 1 197 ? 4.609 1.976 -0.740 1.00 86.75 197 VAL A O 1
ATOM 1424 N N . HIS A 1 198 ? 5.623 -0.022 -0.472 1.00 87.69 198 HIS A N 1
ATOM 1425 C CA . HIS A 1 198 ? 5.961 0.132 0.935 1.00 87.69 198 HIS A CA 1
ATOM 1426 C C . HIS A 1 198 ? 7.419 0.576 1.141 1.00 87.69 198 HIS A C 1
ATOM 1428 O O . HIS A 1 198 ? 7.848 0.675 2.282 1.00 87.69 198 HIS A O 1
ATOM 1434 N N . GLY A 1 199 ? 8.149 0.829 0.046 1.00 77.56 199 GLY A N 1
ATOM 1435 C CA . GLY A 1 199 ? 9.535 1.298 0.003 1.00 77.56 199 GLY A CA 1
ATOM 1436 C C . GLY A 1 199 ? 10.484 0.276 -0.628 1.00 77.56 199 GLY A C 1
ATOM 1437 O O . GLY A 1 199 ? 10.521 -0.851 -0.166 1.00 77.56 199 GLY A O 1
ATOM 1438 N N . ALA A 1 200 ? 11.198 0.656 -1.696 1.00 68.75 200 ALA A N 1
ATOM 1439 C CA . ALA A 1 200 ? 12.551 0.170 -2.024 1.00 68.75 200 ALA A CA 1
ATOM 1440 C C . ALA A 1 200 ? 13.178 1.010 -3.160 1.00 68.75 200 ALA A C 1
ATOM 1442 O O . ALA A 1 200 ? 12.510 1.300 -4.153 1.00 68.75 200 ALA A O 1
ATOM 1443 N N . GLY A 1 201 ? 14.460 1.371 -3.028 1.00 65.06 201 GLY A N 1
ATOM 1444 C CA . GLY A 1 201 ? 15.320 1.915 -4.095 1.00 65.06 201 GLY A CA 1
ATOM 1445 C C . GLY A 1 201 ? 14.936 3.270 -4.730 1.00 65.06 201 GLY A C 1
ATOM 1446 O O . GLY A 1 201 ? 13.959 3.934 -4.371 1.00 65.06 201 GLY A O 1
ATOM 1447 N N . ILE A 1 202 ? 15.723 3.696 -5.731 1.00 65.19 202 ILE A N 1
ATOM 1448 C CA . ILE A 1 202 ? 15.439 4.879 -6.568 1.00 65.19 202 ILE A CA 1
ATOM 1449 C C . ILE A 1 202 ? 14.073 4.700 -7.244 1.00 65.19 202 ILE A C 1
ATOM 1451 O O . ILE A 1 202 ? 13.861 3.746 -7.984 1.00 65.19 202 ILE A O 1
ATOM 1455 N N . ARG A 1 203 ? 13.146 5.644 -7.028 1.00 73.44 203 ARG A N 1
ATOM 1456 C CA . ARG A 1 203 ? 11.785 5.644 -7.614 1.00 73.44 203 ARG A CA 1
ATOM 1457 C C . ARG A 1 203 ? 10.885 4.470 -7.177 1.00 73.44 203 ARG A C 1
ATOM 1459 O O . ARG A 1 203 ? 9.941 4.136 -7.890 1.00 73.44 203 ARG A O 1
ATOM 1466 N N . SER A 1 204 ? 11.113 3.890 -5.991 1.00 84.44 204 SER A N 1
ATOM 1467 C CA . SER A 1 204 ? 10.221 2.871 -5.394 1.00 84.44 204 SER A CA 1
ATOM 1468 C C . SER A 1 204 ? 10.123 1.557 -6.191 1.00 84.44 204 SER A C 1
ATOM 1470 O O . SER A 1 204 ? 9.062 0.926 -6.217 1.00 84.44 204 SER A O 1
ATOM 1472 N N . VAL A 1 205 ? 11.185 1.157 -6.897 1.00 87.00 205 VAL A N 1
ATOM 1473 C CA . VAL A 1 205 ? 11.241 -0.108 -7.653 1.00 87.00 205 VAL A CA 1
ATOM 1474 C C . VAL A 1 205 ? 11.844 -1.243 -6.824 1.00 87.00 205 VAL A C 1
ATOM 1476 O O . VAL A 1 205 ? 12.683 -1.028 -5.959 1.00 87.00 205 VAL A O 1
ATOM 1479 N N . LYS A 1 206 ? 11.448 -2.481 -7.123 1.00 84.12 206 LYS A N 1
ATOM 1480 C CA . LYS A 1 206 ? 11.974 -3.718 -6.531 1.00 84.12 206 LYS A CA 1
ATOM 1481 C C . LYS A 1 206 ? 13.347 -4.071 -7.106 1.00 84.12 206 LYS A C 1
ATOM 1483 O O . LYS A 1 206 ? 13.512 -5.117 -7.724 1.00 84.12 206 LYS A O 1
ATOM 1488 N N . SER A 1 207 ? 14.319 -3.188 -6.934 1.00 74.50 207 SER A N 1
ATOM 1489 C CA . SER A 1 207 ? 15.713 -3.478 -7.250 1.00 74.50 207 SER A CA 1
ATOM 1490 C C . SER A 1 207 ? 16.571 -3.249 -6.019 1.00 74.50 207 SER A C 1
ATOM 1492 O O . SER A 1 207 ? 16.374 -2.275 -5.294 1.00 74.50 207 SER A O 1
ATOM 1494 N N . THR A 1 208 ? 17.502 -4.167 -5.788 1.00 64.88 208 THR A N 1
ATOM 1495 C CA . THR A 1 208 ? 18.471 -4.073 -4.700 1.00 64.88 208 THR A CA 1
ATOM 1496 C C . THR A 1 208 ? 19.703 -3.270 -5.103 1.00 64.88 208 THR A C 1
ATOM 1498 O O . THR A 1 208 ? 20.326 -2.697 -4.226 1.00 64.88 208 THR A O 1
ATOM 1501 N N . GLU A 1 209 ? 20.037 -3.184 -6.399 1.00 72.75 209 GLU A N 1
ATOM 1502 C CA . GLU A 1 209 ? 21.289 -2.561 -6.862 1.00 72.75 209 GLU A CA 1
ATOM 1503 C C . GLU A 1 209 ? 21.125 -1.834 -8.212 1.00 72.75 209 GLU A C 1
ATOM 1505 O O . GLU A 1 209 ? 21.224 -0.607 -8.273 1.00 72.75 209 GLU A O 1
ATOM 1510 N N . ARG A 1 210 ? 20.831 -2.548 -9.315 1.00 83.06 210 ARG A N 1
ATOM 1511 C CA . ARG A 1 210 ? 20.690 -1.941 -10.655 1.00 83.06 210 ARG A CA 1
ATOM 1512 C C . ARG A 1 210 ? 19.255 -2.005 -11.151 1.00 83.06 210 ARG A C 1
ATOM 1514 O O . ARG A 1 210 ? 18.588 -3.033 -11.048 1.00 83.06 210 ARG A O 1
ATOM 1521 N N . VAL A 1 211 ? 18.775 -0.928 -11.773 1.00 82.56 211 VAL A N 1
ATOM 1522 C CA . VAL A 1 211 ? 17.433 -0.919 -12.388 1.00 82.56 211 VAL A CA 1
ATOM 1523 C C . VAL A 1 211 ? 17.307 -2.010 -13.460 1.00 82.56 211 VAL A C 1
ATOM 1525 O O . VAL A 1 211 ? 16.260 -2.645 -13.561 1.00 82.56 211 VAL A O 1
ATOM 1528 N N . ASN A 1 212 ? 18.388 -2.289 -14.195 1.00 89.25 212 ASN A N 1
ATOM 1529 C CA . ASN A 1 212 ? 18.417 -3.331 -15.222 1.00 89.25 212 ASN A CA 1
ATOM 1530 C C . ASN A 1 212 ? 18.099 -4.726 -14.671 1.00 89.25 212 ASN A C 1
ATOM 1532 O O . ASN A 1 212 ? 17.436 -5.495 -15.360 1.00 89.25 212 ASN A O 1
ATOM 1536 N N . ASP A 1 213 ? 18.496 -5.045 -13.436 1.00 88.12 213 ASP A N 1
ATOM 1537 C CA . ASP A 1 213 ? 18.258 -6.370 -12.844 1.00 88.12 213 ASP A CA 1
ATOM 1538 C C . ASP A 1 213 ? 16.754 -6.674 -12.753 1.00 88.12 213 ASP A C 1
ATOM 1540 O O . ASP A 1 213 ? 16.317 -7.806 -12.970 1.00 88.12 213 ASP A O 1
ATOM 1544 N N . LEU A 1 214 ? 15.935 -5.640 -12.532 1.00 89.12 214 LEU A N 1
ATOM 1545 C CA . LEU A 1 214 ? 14.482 -5.770 -12.561 1.00 89.12 214 LEU A CA 1
ATOM 1546 C C . LEU A 1 214 ? 13.976 -6.094 -13.972 1.00 89.12 214 LEU A C 1
ATOM 1548 O O . LEU A 1 214 ? 13.132 -6.973 -14.132 1.00 89.12 214 LEU A O 1
ATOM 1552 N N . CYS A 1 215 ? 14.501 -5.429 -15.002 1.00 91.06 215 CYS A N 1
ATOM 1553 C CA . CYS A 1 215 ? 14.141 -5.700 -16.395 1.00 91.06 215 CYS A CA 1
ATOM 1554 C C . CYS A 1 215 ? 14.526 -7.131 -16.803 1.00 91.06 215 CYS A C 1
ATOM 1556 O O . CYS A 1 215 ? 13.743 -7.835 -17.445 1.00 91.06 215 CYS A O 1
ATOM 1558 N N . LEU A 1 216 ? 15.715 -7.578 -16.396 1.00 91.19 216 LEU A N 1
ATOM 1559 C CA . LEU A 1 216 ? 16.268 -8.888 -16.737 1.00 91.19 216 LEU A CA 1
ATOM 1560 C C . LEU A 1 216 ? 15.570 -10.048 -16.017 1.00 91.19 216 LEU A C 1
ATOM 1562 O O . LEU A 1 216 ? 15.611 -11.168 -16.521 1.00 91.19 216 LEU A O 1
ATOM 1566 N N . SER A 1 217 ? 14.832 -9.783 -14.932 1.00 89.00 217 SER A N 1
ATOM 1567 C CA . SER A 1 217 ? 13.983 -10.794 -14.281 1.00 89.00 217 SER A CA 1
ATOM 1568 C C . SER A 1 217 ? 12.927 -11.406 -15.218 1.00 89.00 217 SER A C 1
ATOM 1570 O O . SER A 1 217 ? 12.536 -12.558 -15.036 1.00 89.00 217 SER A O 1
ATOM 1572 N N . CYS A 1 218 ? 12.515 -10.664 -16.253 1.00 91.88 218 CYS A N 1
ATOM 1573 C CA . CYS A 1 218 ? 11.600 -11.127 -17.299 1.00 91.88 218 CYS A CA 1
ATOM 1574 C C . CYS A 1 218 ? 12.267 -11.157 -18.681 1.00 91.88 218 CYS A C 1
ATOM 1576 O O . CYS A 1 218 ? 12.016 -12.055 -19.485 1.00 91.88 218 CYS A O 1
ATOM 1578 N N . HIS A 1 219 ? 13.133 -10.188 -18.980 1.00 93.19 219 HIS A N 1
ATOM 1579 C CA . HIS A 1 219 ? 13.792 -10.054 -20.277 1.00 93.19 219 HIS A CA 1
ATOM 1580 C C . HIS A 1 219 ? 15.191 -10.681 -20.302 1.00 93.19 219 HIS A C 1
ATOM 1582 O O . HIS A 1 219 ? 16.131 -10.104 -20.848 1.00 93.19 219 HIS A O 1
ATOM 1588 N N . ALA A 1 220 ? 15.316 -11.897 -19.767 1.00 92.75 220 ALA A N 1
ATOM 1589 C CA . ALA A 1 220 ? 16.583 -12.618 -19.619 1.00 92.75 220 ALA A CA 1
ATOM 1590 C C . ALA A 1 220 ? 17.370 -12.789 -20.932 1.00 92.75 220 ALA A C 1
ATOM 1592 O O . ALA A 1 220 ? 18.588 -12.907 -20.918 1.00 92.75 220 ALA A O 1
ATOM 1593 N N . LYS A 1 221 ? 16.701 -12.743 -22.092 1.00 91.81 221 LYS A N 1
ATOM 1594 C CA . LYS A 1 221 ? 17.370 -12.806 -23.403 1.00 91.81 221 LYS A CA 1
ATOM 1595 C C . LYS A 1 221 ? 18.330 -11.638 -23.675 1.00 91.81 221 LYS A C 1
ATOM 1597 O O . LYS A 1 221 ? 19.119 -11.732 -24.606 1.00 91.81 221 LYS A O 1
ATOM 1602 N N . TYR A 1 222 ? 18.220 -10.542 -22.922 1.00 90.81 222 TYR A N 1
ATOM 1603 C CA . TYR A 1 222 ? 19.116 -9.386 -23.005 1.00 90.81 222 TYR A CA 1
ATOM 1604 C C . TYR A 1 222 ? 20.163 -9.374 -21.882 1.00 90.81 222 TYR A C 1
ATOM 1606 O O . TYR A 1 222 ? 20.886 -8.395 -21.733 1.00 90.81 222 TYR A O 1
ATOM 1614 N N . GLN A 1 223 ? 20.238 -10.439 -21.080 1.00 88.19 223 GLN A N 1
ATOM 1615 C CA . GLN A 1 223 ? 21.256 -10.592 -20.052 1.00 88.19 223 GLN A CA 1
ATOM 1616 C C . GLN A 1 223 ? 22.549 -11.067 -20.721 1.00 88.19 223 GLN A C 1
ATOM 1618 O O . GLN A 1 223 ? 22.632 -12.208 -21.174 1.00 88.19 223 GLN A O 1
ATOM 1623 N N . GLY A 1 224 ? 23.526 -10.164 -20.818 1.00 86.44 224 GLY A N 1
ATOM 1624 C CA . GLY A 1 224 ? 24.855 -10.459 -21.345 1.00 86.44 224 GLY A CA 1
ATOM 1625 C C . GLY A 1 224 ? 25.659 -11.448 -20.475 1.00 86.44 224 GLY A C 1
ATOM 1626 O O . GLY A 1 224 ? 25.148 -11.982 -19.484 1.00 86.44 224 GLY A O 1
ATOM 1627 N N . PRO A 1 225 ? 26.937 -11.685 -20.816 1.00 89.19 225 PRO A N 1
ATOM 1628 C CA . PRO A 1 225 ? 27.709 -10.895 -21.771 1.00 89.19 225 PRO A CA 1
ATOM 1629 C C . PRO A 1 225 ? 27.482 -11.289 -23.240 1.00 89.19 225 PRO A C 1
ATOM 1631 O O . PRO A 1 225 ? 27.402 -12.476 -23.564 1.00 89.19 225 PRO A O 1
ATOM 1634 N N . PHE A 1 226 ? 27.428 -10.305 -24.141 1.00 90.50 226 PHE A N 1
ATOM 1635 C CA . PHE A 1 226 ? 27.445 -10.525 -25.596 1.00 90.50 226 PHE A CA 1
ATOM 1636 C C . PHE A 1 226 ? 28.813 -10.174 -26.193 1.00 90.50 226 PHE A C 1
ATOM 1638 O O . PHE A 1 226 ? 29.583 -9.407 -25.630 1.00 90.50 226 PHE A O 1
ATOM 1645 N N . VAL A 1 227 ? 29.120 -10.714 -27.379 1.00 92.75 227 VAL A N 1
ATOM 1646 C CA . VAL A 1 227 ? 30.381 -10.402 -28.087 1.00 92.75 227 VAL A CA 1
ATOM 1647 C C . VAL A 1 227 ? 30.461 -8.918 -28.469 1.00 92.75 227 VAL A C 1
ATOM 1649 O O . VAL A 1 227 ? 31.538 -8.328 -28.446 1.00 92.75 227 VAL A O 1
ATOM 1652 N N . PHE A 1 228 ? 29.315 -8.322 -28.804 1.00 91.12 228 PHE A N 1
ATOM 1653 C CA . PHE A 1 228 ? 29.172 -6.897 -29.079 1.00 91.12 228 PHE A CA 1
ATOM 1654 C C . PHE A 1 228 ? 27.975 -6.358 -28.301 1.00 91.12 228 PHE A C 1
ATOM 1656 O O . PHE A 1 228 ? 26.827 -6.639 -28.650 1.00 91.12 228 PHE A O 1
ATOM 1663 N N . GLU A 1 229 ? 28.251 -5.604 -27.241 1.00 89.19 229 GLU A N 1
ATOM 1664 C CA . GLU A 1 229 ? 27.223 -4.989 -26.403 1.00 89.19 229 GLU A CA 1
ATOM 1665 C C . GLU A 1 229 ? 26.919 -3.559 -26.840 1.00 89.19 229 GLU A C 1
ATOM 1667 O O . GLU A 1 229 ? 27.773 -2.833 -27.353 1.00 89.19 229 GLU A O 1
ATOM 1672 N N . HIS A 1 230 ? 25.671 -3.145 -26.635 1.00 90.38 230 HIS A N 1
ATOM 1673 C CA . HIS A 1 230 ? 25.267 -1.761 -26.818 1.00 90.38 230 HIS A CA 1
ATOM 1674 C C . HIS A 1 230 ? 25.409 -1.035 -25.475 1.00 90.38 230 HIS A C 1
ATOM 1676 O O . HIS A 1 230 ? 24.565 -1.216 -24.604 1.00 90.38 230 HIS A O 1
ATOM 1682 N N . ALA A 1 231 ? 26.411 -0.160 -25.332 1.00 89.38 231 ALA A N 1
ATOM 1683 C CA . ALA A 1 231 ? 26.778 0.464 -24.048 1.00 89.38 231 ALA A CA 1
ATOM 1684 C C . ALA A 1 231 ? 25.589 1.048 -23.232 1.00 89.38 231 ALA A C 1
ATOM 1686 O O . ALA A 1 231 ? 25.436 0.689 -22.067 1.00 89.38 231 ALA A O 1
ATOM 1687 N N . PRO A 1 232 ? 24.657 1.837 -23.815 1.00 89.62 232 PRO A N 1
ATOM 1688 C CA . PRO A 1 232 ? 23.435 2.259 -23.113 1.00 89.62 232 PRO A CA 1
ATOM 1689 C C . PRO A 1 232 ? 22.589 1.157 -22.457 1.00 89.62 232 PRO A C 1
ATOM 1691 O O . PRO A 1 232 ? 21.954 1.410 -21.434 1.00 89.62 232 PRO A O 1
ATOM 1694 N N . VAL A 1 233 ? 22.563 -0.052 -23.024 1.00 88.44 233 VAL A N 1
ATOM 1695 C CA . VAL A 1 233 ? 21.820 -1.194 -22.470 1.00 88.44 233 VAL A CA 1
ATOM 1696 C C . VAL A 1 233 ? 22.520 -1.742 -21.231 1.00 88.44 233 VAL A C 1
ATOM 1698 O O . VAL A 1 233 ? 21.840 -2.086 -20.267 1.00 88.44 233 VAL A O 1
ATOM 1701 N N . GLU A 1 234 ? 23.854 -1.773 -21.217 1.00 86.62 234 GLU A N 1
ATOM 1702 C CA . GLU A 1 234 ? 24.629 -2.163 -20.035 1.00 86.62 234 GLU A CA 1
ATOM 1703 C C . GLU A 1 234 ? 24.417 -1.169 -18.888 1.00 86.62 234 GLU A C 1
ATOM 1705 O O . GLU A 1 234 ? 24.290 -1.570 -17.733 1.00 86.62 234 GLU A O 1
ATOM 1710 N N . GLU A 1 235 ? 24.313 0.123 -19.187 1.00 86.38 235 GLU A N 1
ATOM 1711 C CA . GLU A 1 235 ? 24.172 1.160 -18.165 1.00 86.38 235 GLU A CA 1
ATOM 1712 C C . GLU A 1 235 ? 22.753 1.232 -17.586 1.00 86.38 235 GLU A C 1
ATOM 1714 O O . GLU A 1 235 ? 22.564 1.066 -16.377 1.00 86.38 235 GLU A O 1
ATOM 1719 N N . ASN A 1 236 ? 21.748 1.500 -18.429 1.00 88.19 236 ASN A N 1
ATOM 1720 C CA . ASN A 1 236 ? 20.371 1.716 -17.987 1.00 88.19 236 ASN A CA 1
ATOM 1721 C C . ASN A 1 236 ? 19.360 1.539 -19.131 1.00 88.19 236 ASN A C 1
ATOM 1723 O O . ASN A 1 236 ? 19.283 2.367 -20.040 1.00 88.19 236 ASN A O 1
ATOM 1727 N N . CYS A 1 237 ? 18.493 0.527 -19.035 1.00 90.94 237 CYS A N 1
ATOM 1728 C CA . CYS A 1 237 ? 17.437 0.279 -20.022 1.00 90.94 237 CYS A CA 1
ATOM 1729 C C . CYS A 1 237 ? 16.505 1.493 -20.228 1.00 90.94 237 CYS A C 1
ATOM 1731 O O . CYS A 1 237 ? 15.984 1.698 -21.327 1.00 90.94 237 CYS A O 1
ATOM 1733 N N . MET A 1 238 ? 16.308 2.321 -19.195 1.00 91.25 238 MET A N 1
ATOM 1734 C CA . MET A 1 238 ? 15.427 3.494 -19.250 1.00 91.25 238 MET A CA 1
ATOM 1735 C C . MET A 1 238 ? 16.024 4.696 -19.990 1.00 91.25 238 MET A C 1
ATOM 1737 O O . MET A 1 238 ? 15.334 5.695 -20.176 1.00 91.25 238 MET A O 1
ATOM 1741 N N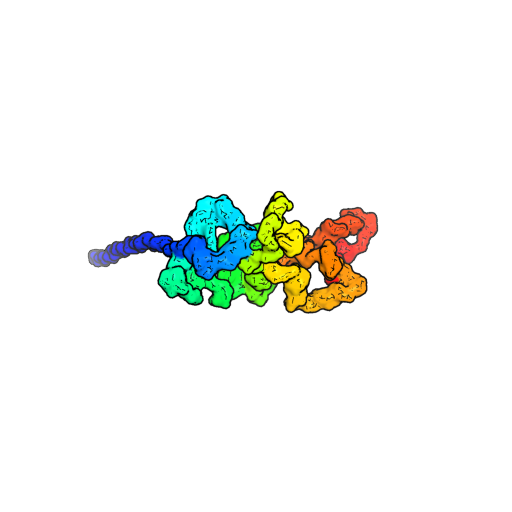 . THR A 1 239 ? 17.283 4.624 -20.429 1.00 92.06 239 THR A N 1
ATOM 1742 C CA . THR A 1 239 ? 17.864 5.647 -21.313 1.00 92.06 239 THR A CA 1
ATOM 1743 C C . THR A 1 239 ? 17.086 5.742 -22.626 1.00 92.06 239 THR A C 1
ATOM 1745 O O . THR A 1 239 ? 16.955 6.824 -23.192 1.00 92.06 239 THR A O 1
ATOM 1748 N N . CYS A 1 240 ? 16.535 4.615 -23.090 1.00 93.81 240 CYS A N 1
ATOM 1749 C CA . CYS A 1 240 ? 15.753 4.547 -24.324 1.00 93.81 240 CYS A CA 1
ATOM 1750 C C . CYS A 1 240 ? 14.308 4.071 -24.111 1.00 93.81 240 CYS A C 1
ATOM 1752 O O . CYS A 1 240 ? 13.457 4.372 -24.944 1.00 93.81 240 CYS A O 1
ATOM 1754 N N . HIS A 1 241 ? 14.010 3.343 -23.028 1.00 93.88 241 HIS A N 1
ATOM 1755 C CA . HIS A 1 241 ? 12.665 2.827 -22.761 1.00 93.88 241 HIS A CA 1
ATOM 1756 C C . HIS A 1 241 ? 11.924 3.614 -21.677 1.00 93.88 241 HIS A C 1
ATOM 1758 O O . HIS A 1 241 ? 12.434 3.809 -20.576 1.00 93.88 241 HIS A O 1
ATOM 1764 N N . ASP A 1 242 ? 10.661 3.950 -21.943 1.00 93.81 242 ASP A N 1
ATOM 1765 C CA . ASP A 1 242 ? 9.700 4.273 -20.890 1.00 93.81 242 ASP A CA 1
ATOM 1766 C C . ASP A 1 242 ? 8.930 2.996 -20.512 1.00 93.81 242 ASP A C 1
ATOM 1768 O O . ASP A 1 242 ? 8.156 2.484 -21.324 1.00 93.81 242 ASP A O 1
ATOM 1772 N N . PRO A 1 243 ? 9.119 2.434 -19.304 1.00 92.50 243 PRO A N 1
ATOM 1773 C CA . PRO A 1 243 ? 8.447 1.198 -18.916 1.00 92.50 243 PRO A CA 1
ATOM 1774 C C . PRO A 1 243 ? 6.924 1.351 -18.787 1.00 92.50 243 PRO A C 1
ATOM 1776 O O . PRO A 1 243 ? 6.224 0.343 -18.735 1.00 92.50 243 PRO A O 1
ATOM 1779 N N . HIS A 1 244 ? 6.381 2.568 -18.742 1.00 95.19 244 HIS A N 1
ATOM 1780 C CA . HIS A 1 244 ? 4.934 2.771 -18.668 1.00 95.19 244 HIS A CA 1
ATOM 1781 C C . HIS A 1 244 ? 4.275 3.018 -20.031 1.00 95.19 244 HIS A C 1
ATOM 1783 O O . HIS A 1 244 ? 3.046 2.960 -20.089 1.00 95.19 244 HIS A O 1
ATOM 1789 N N . GLY A 1 245 ? 5.064 3.232 -21.091 1.00 92.81 245 GLY A N 1
ATOM 1790 C CA . GLY A 1 245 ? 4.596 3.591 -22.436 1.00 92.81 245 GLY A CA 1
ATOM 1791 C C . GLY A 1 245 ? 4.895 5.028 -22.838 1.00 92.81 245 GLY A C 1
ATOM 1792 O O . GLY A 1 245 ? 4.986 5.896 -21.937 1.00 92.81 245 GLY A O 1
#

Solvent-accessible surface area (backbone atoms only — not comparable to full-atom values): 15043 Å² total; per-residue (Å²): 135,87,86,82,80,81,80,81,79,78,80,78,79,79,77,76,77,73,84,77,75,78,78,60,61,52,58,53,68,60,50,34,74,77,38,48,68,53,43,59,21,30,70,73,28,73,64,44,59,51,37,61,70,72,74,51,68,90,46,50,46,66,39,56,70,24,39,54,30,28,60,14,58,75,64,76,46,78,80,54,54,42,58,48,72,87,79,44,55,45,67,59,45,31,45,53,53,40,76,73,48,54,55,77,73,36,55,40,30,79,87,16,72,48,49,74,69,63,51,32,59,67,79,49,37,40,65,77,52,60,95,57,69,91,83,71,80,75,85,64,89,68,89,46,78,44,79,73,70,26,55,90,86,56,56,51,49,70,48,60,66,68,64,52,54,42,72,74,41,52,71,56,52,57,22,56,66,41,97,58,48,60,52,45,87,80,63,81,42,54,71,50,70,51,31,27,88,37,28,33,61,84,90,32,25,66,36,95,84,48,74,49,59,51,54,36,74,76,46,49,92,74,58,69,92,59,100,78,72,62,68,62,60,77,74,36,53,64,82,82,44,61,78,48,56

Nearest PDB structures (foldseek):
  6r2q-assembly1_A  TM=8.424E-01  e=7.078E-10  Shewanella baltica

pLDDT: mean 77.26, std 17.29, range [30.81, 95.94]

=== Feature glossary ===
Key to the feature types in this record:

Secondary structure (8-state, DSSP). Secondary structure is the local, repeating backbone conformation. DSSP classifies it into eight states by reading the hydrogen-bond network: three helix types (H, G, I), two β types (E, B), two non-regular types (T, S), and unstructured coil (-).

Backbone torsions (φ/ψ). Backbone dihedral angles. Every residue except chain termini has a φ (preceding-C → N → Cα → C) and a ψ (N → Cα → C → next-N). They are reported in degrees following the IUPAC sign convention. Secondary structure is essentially a statement about which (φ, ψ) basin each residue occupies.

Predicted aligned error. Predicted Aligned Error (PAE) is an AlphaFold confidence matrix: entry (i, j) is the expected error in the position of residue j, in ångströms, when the prediction is superimposed on the true structure at residue i. Low PAE within a block of residues means that block is internally rigid and well-predicted; high PAE between two blocks means their relative placement is uncertain even if each block individually is confident.

B-factor. B-factor (Debye–Waller factor) reflects atomic displacement in the crystal lattice. It is an experimental observable (units Å²), not a prediction; low values mean the atom is pinned down, high values mean it moves or is heterogeneous across the crystal.

Secondary structure (3-state, P-SEA). Three-state secondary structure (P-SEA) collapses the eight DSSP classes into helix (a), strand (b), and coil (c). P-SEA assigns these from Cα geometry alone — distances and angles — without requiring backbone oxygens, so it works on any Cα trace.

Sequence. Primary structure: the covalent order of the twenty standard amino acids along the backbone. Two proteins with the same sequence will (almost always) fold to the same structure; two with 30% identity often share a fold but not the details.

pLDDT. pLDDT is the predicted lDDT-Cα score: AlphaFold's confidence that the local environment of each residue (all inter-atomic distances within 15 Å) is correctly placed. It is a per-residue number between 0 and 100, with higher meaning more reliable.

InterPro / GO / CATH / organism. Functional annotations link the protein to curated databases. InterPro entries identify conserved domains and families by matching the sequence against member-database signatures (Pfam, PROSITE, CDD, …). Gene Ontology (GO) terms describe molecular function, biological process, and cellular component in a controlled vocabulary. CATH places the structure in a hierarchical fold classification (Class/Architecture/Topology/Homologous-superfamily). The organism is the source species.

Contact-map, Ramachandran, and PAE plots. Three diagnostic plots accompany the record. The Cα contact map visualizes the tertiary structure as a 2D adjacency matrix (8 Å cutoff, sequence-local contacts suppressed). The Ramachandran plot shows the distribution of backbone (φ, ψ) torsions, with points in the α and β basins reflecting secondary structure content. The PAE plot shows AlphaFold's inter-residue confidence as a color matrix.

mmCIF coordinates. The mmCIF table is the protein's shape written out atom by atom. For each backbone N, Cα, C, and carbonyl O, it records an (x, y, z) coordinate triple in Å plus the residue type, chain letter, and residue number.

Radius of gyration, Cα contacts, bounding box. Three whole-structure scalars: the radius of gyration (RMS distance of Cα from centroid, in Å), the count of Cα–Cα contacts (pairs closer than 8 Å and separated by more than four residues in sequence — i.e. tertiary, not local, contacts), and the bounding-box dimensions. Together they distinguish compact globular folds from extended fibres or disordered chains.

Foldseek 3Di. The Foldseek 3Di string encodes local tertiary geometry as a 20-letter alphabet — one character per residue — derived from the relative positions of nearby Cα atoms. Unlike the amino-acid sequence, 3Di is a direct function of the 3D structure, so two proteins with the same fold have similar 3Di strings even at low sequence identity.

Rendered structure images. Six rendered views show the 3D structure from the faces of a cube — i.e. along ±x, ±y, ±z. Rendering representation is drawn randomly per protein from cartoon (secondary-structure ribbons), sticks (backbone bonds), or molecular surface; coloring is either N→C rainbow (blue at the N-terminus through red at the C-terminus) or one color per chain.

Nearest PDB structures. The Foldseek neighbor list gives the closest experimentally determined structures in the PDB, ranked by structural alignment. TM-score near 1 means near-identical fold; near 0.3 means only rough topology match. This is how one finds what a novel AlphaFold prediction most resembles in the solved-structure universe.

Solvent-accessible surface area. SASA measures how much of the protein is reachable by solvent. It is computed by rolling a water-sized probe over the atomic surface and summing the exposed area (Å²). Per-residue SASA distinguishes core (buried, low SASA) from surface (exposed, high SASA) residues; total SASA is a whole-molecule size measure.